Protein AF-A0A2C6WKX3-F1 (afdb_monomer_lite)

Structure (mmCIF, N/CA/C/O backbone):
data_AF-A0A2C6WKX3-F1
#
_entry.id   AF-A0A2C6WKX3-F1
#
loop_
_atom_site.group_PDB
_atom_site.id
_atom_site.type_symbol
_atom_site.label_atom_id
_atom_site.label_alt_id
_atom_site.label_comp_id
_atom_site.label_asym_id
_atom_site.label_entity_id
_atom_site.label_seq_id
_atom_site.pdbx_PDB_ins_code
_atom_site.Cartn_x
_atom_site.Cartn_y
_atom_site.Cartn_z
_atom_site.occupancy
_atom_site.B_iso_or_equiv
_atom_site.auth_seq_id
_atom_site.auth_comp_id
_atom_site.auth_asym_id
_atom_site.auth_atom_id
_atom_site.pdbx_PDB_model_num
ATOM 1 N N . MET A 1 1 ? -66.610 26.616 49.407 1.00 40.47 1 MET A N 1
ATOM 2 C CA . MET A 1 1 ? -65.427 27.019 48.625 1.00 40.47 1 MET A CA 1
ATOM 3 C C . MET A 1 1 ? -64.472 25.849 48.702 1.00 40.47 1 MET A C 1
ATOM 5 O O . MET A 1 1 ? -64.034 25.532 49.797 1.00 40.47 1 MET A O 1
ATOM 9 N N . VAL A 1 2 ? -64.324 25.110 47.605 1.00 44.81 2 VAL A N 1
ATOM 10 C CA . VAL A 1 2 ? -63.367 24.002 47.516 1.00 44.81 2 VAL A CA 1
ATOM 11 C C . VAL A 1 2 ? -62.044 24.652 47.140 1.00 44.81 2 VAL A C 1
ATOM 13 O O . VAL A 1 2 ? -61.986 25.316 46.108 1.00 44.81 2 VAL A O 1
ATOM 16 N N . ASP A 1 3 ? -61.045 24.557 48.014 1.00 45.84 3 ASP A N 1
ATOM 17 C CA . ASP A 1 3 ? -59.692 25.027 47.721 1.00 45.84 3 ASP A CA 1
ATOM 18 C C . ASP A 1 3 ? -59.167 24.271 46.495 1.00 45.84 3 ASP A C 1
ATOM 20 O O . ASP A 1 3 ? -58.982 23.053 46.532 1.00 45.84 3 ASP A O 1
ATOM 24 N N . GLU A 1 4 ? -58.952 24.984 45.390 1.00 51.16 4 GLU A N 1
ATOM 25 C CA . GLU A 1 4 ? -58.228 24.447 44.241 1.00 51.16 4 GLU A CA 1
ATOM 26 C C . GLU A 1 4 ? -56.762 24.259 44.646 1.00 51.16 4 GLU A C 1
ATOM 28 O O . GLU A 1 4 ? -56.000 25.224 44.756 1.00 51.16 4 GLU A O 1
ATOM 33 N N . GLN A 1 5 ? -56.357 23.006 44.880 1.00 56.09 5 GLN A N 1
ATOM 34 C CA . GLN A 1 5 ? -54.950 22.649 45.038 1.00 56.09 5 GLN A CA 1
ATOM 35 C C . GLN A 1 5 ? -54.183 23.041 43.768 1.00 56.09 5 GLN A C 1
ATOM 37 O O . GLN A 1 5 ? -54.370 22.467 42.697 1.00 56.09 5 GLN A O 1
ATOM 42 N N . LYS A 1 6 ? -53.309 24.043 43.892 1.00 61.16 6 LYS A N 1
ATOM 43 C CA . LYS A 1 6 ? -52.386 24.452 42.832 1.00 61.16 6 LYS A CA 1
ATOM 44 C C . LYS A 1 6 ? -51.123 23.601 42.925 1.00 61.16 6 LYS A C 1
ATOM 46 O O . LYS A 1 6 ? -50.316 23.805 43.825 1.00 61.16 6 LYS A O 1
ATOM 51 N N . THR A 1 7 ? -50.950 22.687 41.977 1.00 67.69 7 THR A N 1
ATOM 52 C CA . THR A 1 7 ? -49.742 21.861 41.833 1.00 67.69 7 THR A CA 1
ATOM 53 C C . THR A 1 7 ? -48.847 22.436 40.733 1.00 67.69 7 THR A C 1
ATOM 55 O O . THR A 1 7 ? -49.336 22.880 39.690 1.00 67.69 7 THR A O 1
ATOM 58 N N . THR A 1 8 ? -47.529 22.469 40.947 1.00 72.25 8 THR A N 1
ATOM 59 C CA . THR A 1 8 ? -46.577 23.022 39.972 1.00 72.25 8 THR A CA 1
ATOM 60 C C . THR A 1 8 ? -46.354 22.048 38.808 1.00 72.25 8 THR A C 1
ATOM 62 O O . THR A 1 8 ? -46.372 20.837 38.995 1.00 72.25 8 THR A O 1
ATOM 65 N N . LEU A 1 9 ? -46.055 22.541 37.596 1.00 63.97 9 LEU A N 1
ATOM 66 C CA . LEU A 1 9 ? -45.752 21.675 36.435 1.00 63.97 9 LEU A CA 1
ATOM 67 C C . LEU A 1 9 ? -44.595 20.700 36.715 1.00 63.97 9 LEU A C 1
ATOM 69 O O . LEU A 1 9 ? -44.564 19.597 36.177 1.00 63.97 9 LEU A O 1
ATOM 73 N N . ASN A 1 10 ? -43.639 21.108 37.552 1.00 64.19 10 ASN A N 1
ATOM 74 C CA . ASN A 1 10 ? -42.536 20.251 37.973 1.00 64.19 10 ASN A CA 1
ATOM 75 C C . ASN A 1 10 ? -43.005 19.118 38.897 1.00 64.19 10 ASN A C 1
ATOM 77 O O . ASN A 1 10 ? -42.490 18.012 38.796 1.00 64.19 10 ASN A O 1
ATOM 81 N N . ASP A 1 11 ? -44.012 19.370 39.731 1.00 66.75 11 ASP A N 1
ATOM 82 C CA . ASP A 1 11 ? -44.593 18.364 40.618 1.00 66.75 11 ASP A CA 1
ATOM 83 C C . ASP A 1 11 ? -45.415 17.359 39.816 1.00 66.75 11 ASP A C 1
ATOM 85 O O . ASP A 1 11 ? -45.219 16.168 39.999 1.00 66.75 11 ASP A O 1
ATOM 89 N N . VAL A 1 12 ? -46.192 17.810 38.822 1.00 65.19 12 VAL A N 1
ATOM 90 C CA . VAL A 1 12 ? -46.871 16.914 37.864 1.00 65.19 12 VAL A CA 1
ATOM 91 C C . VAL A 1 12 ? -45.854 16.079 37.080 1.00 65.19 12 VAL A C 1
ATOM 93 O O . VAL A 1 12 ? -46.038 14.882 36.883 1.00 65.19 12 VAL A O 1
ATOM 96 N N . LYS A 1 13 ? -44.734 16.680 36.652 1.00 59.41 13 LYS A N 1
ATOM 97 C CA . LYS A 1 13 ? -43.653 15.941 35.981 1.00 59.41 13 LYS A CA 1
ATOM 98 C C . LYS A 1 13 ? -42.957 14.939 36.900 1.00 59.41 13 LYS A C 1
ATOM 100 O O . LYS A 1 13 ? -42.514 13.909 36.409 1.00 59.41 13 LYS A O 1
ATOM 105 N N . ASN A 1 14 ? -42.830 15.221 38.190 1.00 62.91 14 ASN A N 1
ATOM 106 C CA . ASN A 1 14 ? -42.250 14.287 39.151 1.00 62.91 14 ASN A CA 1
ATOM 107 C C . ASN A 1 14 ? -43.238 13.163 39.496 1.00 62.91 14 ASN A C 1
ATOM 109 O O . ASN A 1 14 ? -42.846 12.003 39.526 1.00 62.91 14 ASN A O 1
ATOM 113 N N . GLU A 1 15 ? -44.514 13.499 39.677 1.00 59.50 15 GLU A N 1
ATOM 114 C CA . GLU A 1 15 ? -45.609 12.575 39.984 1.00 59.50 15 GLU A CA 1
ATOM 115 C C . GLU A 1 15 ? -45.893 11.615 38.822 1.00 59.50 15 GLU A C 1
ATOM 117 O O . GLU A 1 15 ? -46.171 10.439 39.035 1.00 59.50 15 GLU A O 1
ATOM 122 N N . TRP A 1 16 ? -45.763 12.087 37.578 1.00 60.59 16 TRP A N 1
ATOM 123 C CA . TRP A 1 16 ? -45.928 11.268 36.370 1.00 60.59 16 TRP A CA 1
ATOM 124 C C . TRP A 1 16 ? -44.604 10.709 35.834 1.00 60.59 16 TRP A C 1
ATOM 126 O O . TRP A 1 16 ? -44.564 10.198 34.716 1.00 60.59 16 TRP A O 1
ATOM 136 N N . PHE A 1 17 ? -43.510 10.828 36.595 1.00 54.22 17 PHE A N 1
ATOM 137 C CA . PHE A 1 17 ? -42.180 10.320 36.224 1.00 54.22 17 PHE A CA 1
ATOM 138 C C . PHE A 1 17 ? -41.643 10.855 34.874 1.00 54.22 17 PHE A C 1
ATOM 140 O O . PHE A 1 17 ? -40.814 10.235 34.211 1.00 54.22 17 PHE A O 1
ATOM 147 N N . LEU A 1 18 ? -42.069 12.055 34.472 1.00 54.06 18 LEU A N 1
ATOM 148 C CA . LEU A 1 18 ? -41.662 12.759 33.250 1.00 54.06 18 LEU A CA 1
ATOM 149 C C . LEU A 1 18 ? -40.357 13.560 33.405 1.00 54.06 18 LEU A C 1
ATOM 151 O O . LEU A 1 18 ? -39.906 14.188 32.443 1.00 54.06 18 LEU A O 1
ATOM 155 N N . ASN A 1 19 ? -39.719 13.552 34.582 1.00 56.31 19 ASN A N 1
ATOM 156 C CA . ASN A 1 19 ? -38.408 14.179 34.816 1.00 56.31 19 ASN A CA 1
ATOM 157 C C . ASN A 1 19 ? -37.248 13.314 34.265 1.00 56.31 19 ASN A C 1
ATOM 159 O O . ASN A 1 19 ? -36.254 13.011 34.925 1.00 56.31 19 ASN A O 1
ATOM 163 N N . TYR A 1 20 ? -37.417 12.896 33.011 1.00 56.25 20 TYR A N 1
ATOM 164 C CA . TYR A 1 20 ? -36.589 11.947 32.274 1.00 56.25 20 TYR A CA 1
ATOM 165 C C . TYR A 1 20 ? -35.138 12.414 32.110 1.00 56.25 20 TYR A C 1
ATOM 167 O O . TYR A 1 20 ? -34.221 11.599 32.190 1.00 56.25 20 TYR A O 1
ATOM 175 N N . SER A 1 21 ? -34.902 13.716 31.925 1.00 60.09 21 SER A N 1
ATOM 176 C CA . SER A 1 21 ? -33.556 14.242 31.664 1.00 60.09 21 SER A CA 1
ATOM 177 C C . SER A 1 21 ? -32.589 14.003 32.827 1.00 60.09 21 SER A C 1
ATOM 179 O O . SER A 1 21 ? -31.413 13.733 32.588 1.00 60.09 21 SER A O 1
ATOM 181 N N . SER A 1 22 ? -33.074 14.052 34.072 1.00 67.38 22 SER A N 1
ATOM 182 C CA . SER A 1 22 ? -32.249 13.842 35.265 1.00 67.38 22 SER A CA 1
ATOM 183 C C . SER A 1 22 ? -31.870 12.368 35.433 1.00 67.38 22 SER A C 1
ATOM 185 O O . SER A 1 22 ? -30.683 12.043 35.483 1.00 67.38 22 SER A O 1
ATOM 187 N N . ASN A 1 23 ? -32.856 11.463 35.411 1.00 72.44 23 ASN A N 1
ATOM 188 C CA . ASN A 1 23 ? -32.633 10.022 35.596 1.00 72.44 23 ASN A CA 1
ATOM 189 C C . ASN A 1 23 ? -31.799 9.427 34.452 1.00 72.44 23 ASN A C 1
ATOM 191 O O . ASN A 1 23 ? -30.824 8.719 34.687 1.00 72.44 23 ASN A O 1
ATOM 195 N N . SER A 1 24 ? -32.113 9.802 33.212 1.00 73.56 24 SER A N 1
ATOM 196 C CA . SER A 1 24 ? -31.361 9.424 32.011 1.00 73.56 24 SER A CA 1
ATOM 197 C C . SER A 1 24 ? -29.906 9.918 32.061 1.00 73.56 24 SER A C 1
ATOM 199 O O . SER A 1 24 ? -28.968 9.164 31.790 1.00 73.56 24 SER A O 1
ATOM 201 N N . SER A 1 25 ? -29.683 11.161 32.512 1.00 79.12 25 SER A N 1
ATOM 202 C CA . SER A 1 25 ? -28.333 11.701 32.719 1.00 79.12 25 SER A CA 1
ATOM 203 C C . SER A 1 25 ? -27.574 10.969 33.827 1.00 79.12 25 SER A C 1
ATOM 205 O O . SER A 1 25 ? -26.373 10.732 33.690 1.00 79.12 25 SER A O 1
ATOM 207 N N . ASN A 1 26 ? -28.246 10.594 34.916 1.00 82.44 26 ASN A N 1
ATOM 208 C CA . ASN A 1 26 ? -27.627 9.875 36.028 1.00 82.44 26 ASN A CA 1
ATOM 209 C C . ASN A 1 26 ? -27.217 8.458 35.627 1.00 82.44 26 ASN A C 1
ATOM 211 O O . ASN A 1 26 ? -26.073 8.082 35.873 1.00 82.44 26 ASN A O 1
ATOM 215 N N . ILE A 1 27 ? -28.083 7.726 34.918 1.00 83.06 27 ILE A N 1
ATOM 216 C CA . ILE A 1 27 ? -27.754 6.415 34.341 1.00 83.06 27 ILE A CA 1
ATOM 217 C C . ILE A 1 27 ? -26.518 6.540 33.444 1.00 83.06 27 ILE A C 1
ATOM 219 O O . ILE A 1 27 ? -25.526 5.840 33.648 1.00 83.06 27 ILE A O 1
ATOM 223 N N . ALA A 1 28 ? -26.509 7.499 32.513 1.00 83.06 28 ALA A N 1
ATOM 224 C CA . ALA A 1 28 ? -25.357 7.722 31.642 1.00 83.06 28 ALA A CA 1
ATOM 225 C C . ALA A 1 28 ? -24.073 8.058 32.428 1.00 83.06 28 ALA A C 1
ATOM 227 O O . ALA A 1 28 ? -22.992 7.585 32.081 1.00 83.06 28 ALA A O 1
ATOM 228 N N . LYS A 1 29 ? -24.152 8.842 33.513 1.00 85.31 29 LYS A N 1
ATOM 229 C CA . LYS A 1 29 ? -22.989 9.149 34.368 1.00 85.31 29 LYS A CA 1
ATOM 230 C C . LYS A 1 29 ? -22.443 7.9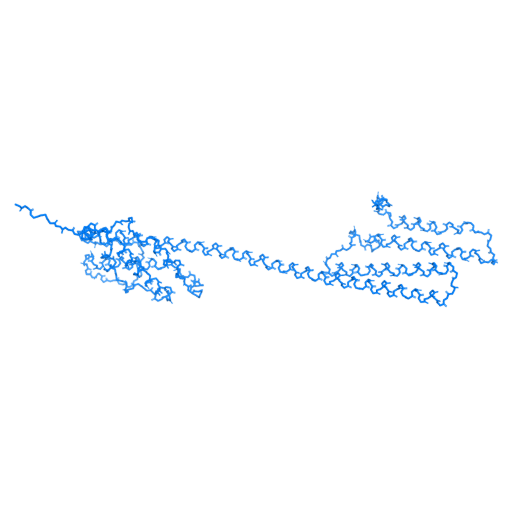09 35.075 1.00 85.31 29 LYS A C 1
ATOM 232 O O . LYS A 1 29 ? -21.222 7.760 35.108 1.00 85.31 29 LYS A O 1
ATOM 237 N N . ILE A 1 30 ? -23.312 7.045 35.605 1.00 86.12 30 ILE A N 1
ATOM 238 C CA . ILE A 1 30 ? -22.919 5.793 36.271 1.00 86.12 30 ILE A CA 1
ATOM 239 C C . ILE A 1 30 ? -22.116 4.935 35.291 1.00 86.12 30 ILE A C 1
ATOM 241 O O . ILE A 1 30 ? -20.947 4.637 35.544 1.00 86.12 30 ILE A O 1
ATOM 245 N N . PHE A 1 31 ? -22.683 4.655 34.114 1.00 85.94 31 PHE A N 1
ATOM 246 C CA . PHE A 1 31 ? -22.000 3.860 33.092 1.00 85.94 31 PHE A CA 1
ATOM 247 C C . PHE A 1 31 ? -20.739 4.536 32.557 1.00 85.94 31 PHE A C 1
ATOM 249 O O . PHE A 1 31 ? -19.746 3.864 32.315 1.00 85.94 31 PHE A O 1
ATOM 256 N N . LYS A 1 32 ? -20.707 5.867 32.437 1.00 86.31 32 LYS A N 1
ATOM 257 C CA . LYS A 1 32 ? -19.499 6.594 32.020 1.00 86.31 32 LYS A CA 1
ATOM 258 C C . LYS A 1 32 ? -18.340 6.418 32.996 1.00 86.31 32 LYS A C 1
ATOM 260 O O . LYS A 1 32 ? -17.197 6.308 32.561 1.00 86.31 32 LYS A O 1
ATOM 265 N N . ILE A 1 33 ? -18.604 6.474 34.300 1.00 86.69 33 ILE A N 1
ATOM 266 C CA . ILE A 1 33 ? -17.566 6.319 35.326 1.00 86.69 33 ILE A CA 1
ATOM 267 C C . ILE A 1 33 ? -17.049 4.883 35.319 1.00 86.69 33 ILE A C 1
ATOM 269 O O . ILE A 1 33 ? -15.838 4.675 35.311 1.00 86.69 33 ILE A O 1
ATOM 273 N N . GLU A 1 34 ? -17.959 3.918 35.278 1.00 85.88 34 GLU A N 1
ATOM 274 C CA . GLU A 1 34 ? -17.628 2.496 35.332 1.00 85.88 34 GLU A CA 1
ATOM 275 C C . GLU A 1 34 ? -16.931 2.014 34.064 1.00 85.88 34 GLU A C 1
ATOM 277 O O . GLU A 1 34 ? -15.857 1.420 34.143 1.00 85.88 34 GLU A O 1
ATOM 282 N N . TYR A 1 35 ? -17.427 2.404 32.892 1.00 84.12 35 TYR A N 1
ATOM 283 C CA . TYR A 1 35 ? -16.777 2.086 31.626 1.00 84.12 35 TYR A CA 1
ATOM 284 C C . TYR A 1 35 ? -15.373 2.695 31.530 1.00 84.12 35 TYR A C 1
ATOM 286 O O . TYR A 1 35 ? -14.434 2.054 31.073 1.00 84.12 35 TYR A O 1
ATOM 294 N N . LYS A 1 36 ? -15.168 3.912 32.051 1.00 84.81 36 LYS A N 1
ATOM 295 C CA . LYS A 1 36 ? -13.824 4.506 32.132 1.00 84.81 36 LYS A CA 1
ATOM 296 C C . LYS A 1 36 ? -12.881 3.754 33.067 1.00 84.81 36 LYS A C 1
ATOM 298 O O . LYS A 1 36 ? -11.674 3.797 32.839 1.00 84.81 36 LYS A O 1
ATOM 303 N N . LYS A 1 37 ? -13.385 3.140 34.142 1.00 84.75 37 LYS A N 1
ATOM 304 C CA . LYS A 1 37 ? -12.564 2.290 35.018 1.00 84.75 37 LYS A CA 1
ATOM 305 C C . LYS A 1 37 ? -12.174 1.012 34.285 1.00 84.75 37 LYS A C 1
ATOM 307 O O . LYS A 1 37 ? -10.993 0.685 34.277 1.00 84.75 37 LYS A O 1
ATOM 312 N N . TYR A 1 38 ? -13.138 0.382 33.615 1.00 83.25 38 TYR A N 1
ATOM 313 C CA . TYR A 1 38 ? -12.911 -0.795 32.782 1.00 83.25 38 TYR A CA 1
ATOM 314 C C . TYR A 1 38 ? -11.834 -0.537 31.721 1.00 83.25 38 TYR A C 1
ATOM 316 O O . TYR A 1 38 ? -10.801 -1.192 31.719 1.00 83.25 38 TYR A O 1
ATOM 324 N N . VAL A 1 39 ? -12.001 0.510 30.911 1.00 81.69 39 VAL A N 1
ATOM 325 C CA . VAL A 1 39 ? -11.066 0.889 29.837 1.00 81.69 39 VAL A CA 1
ATOM 326 C C . VAL A 1 39 ? -9.633 1.139 30.338 1.00 81.69 39 VAL A C 1
ATOM 328 O O . VAL A 1 39 ? -8.671 0.881 29.619 1.00 81.69 39 VAL A O 1
ATOM 331 N N . LYS A 1 40 ? -9.461 1.645 31.566 1.00 82.38 40 LYS A N 1
ATOM 332 C CA . LYS A 1 40 ? -8.132 1.905 32.147 1.00 82.38 40 LYS A CA 1
ATOM 333 C C . LYS A 1 40 ? -7.422 0.642 32.625 1.00 82.38 40 LYS A C 1
ATOM 335 O O . LYS A 1 40 ? -6.193 0.612 32.634 1.00 82.38 40 LYS A O 1
ATOM 340 N N . SER A 1 41 ? -8.167 -0.349 33.104 1.00 79.50 41 SER A N 1
ATOM 341 C CA . SER A 1 41 ? -7.605 -1.582 33.664 1.00 79.50 41 SER A CA 1
ATOM 342 C C . SER A 1 41 ? -8.563 -2.755 33.426 1.00 79.50 41 SER A C 1
ATOM 344 O O . SER A 1 41 ? -9.222 -3.199 34.367 1.00 79.50 41 SER A O 1
ATOM 346 N N . PRO A 1 42 ? -8.653 -3.259 32.180 1.00 76.75 42 PRO A N 1
ATOM 347 C CA . PRO A 1 42 ? -9.648 -4.268 31.816 1.00 76.75 42 PRO A CA 1
ATOM 348 C C . PRO A 1 42 ? -9.463 -5.598 32.559 1.00 76.75 42 PRO A C 1
ATOM 350 O O . PRO A 1 42 ? -10.437 -6.217 32.969 1.00 76.75 42 PRO A O 1
ATOM 353 N N . THR A 1 43 ? -8.212 -6.011 32.791 1.00 72.25 43 THR A N 1
ATOM 354 C CA . THR A 1 43 ? -7.857 -7.289 33.440 1.00 72.25 43 THR A CA 1
ATOM 355 C C . THR A 1 43 ? -8.216 -7.363 34.918 1.00 72.25 43 THR A C 1
ATOM 357 O O . THR A 1 43 ? -8.391 -8.452 35.453 1.00 72.25 43 THR A O 1
ATOM 360 N N . SER A 1 44 ? -8.297 -6.219 35.597 1.00 77.44 44 SER A N 1
ATOM 361 C CA . SER A 1 44 ? -8.569 -6.140 37.034 1.00 77.44 44 SER A CA 1
ATOM 362 C C . SER A 1 44 ? -9.976 -5.630 37.342 1.00 77.44 44 SER A C 1
ATOM 364 O O . SER A 1 44 ? -10.271 -5.327 38.496 1.00 77.44 44 SER A O 1
ATOM 366 N N . TYR A 1 45 ? -10.814 -5.425 36.324 1.00 80.69 45 TYR A N 1
ATOM 367 C CA . TYR A 1 45 ? -12.168 -4.928 36.515 1.00 80.69 45 TYR A CA 1
ATOM 368 C C . TYR A 1 45 ? -13.129 -6.090 36.750 1.00 80.69 45 TYR A C 1
ATOM 370 O O . TYR A 1 45 ? -13.344 -6.919 35.873 1.00 80.69 45 TYR A O 1
ATOM 378 N N . ASP A 1 46 ? -13.741 -6.120 37.928 1.00 75.88 46 ASP A N 1
ATOM 379 C CA . ASP A 1 46 ? -14.654 -7.179 38.363 1.00 75.88 46 ASP A CA 1
ATOM 380 C C . ASP A 1 46 ? -16.099 -6.693 38.570 1.00 75.88 46 ASP A C 1
ATOM 382 O O . ASP A 1 46 ? -16.981 -7.501 38.854 1.00 75.88 46 ASP A O 1
ATOM 386 N N . GLY A 1 47 ? -16.351 -5.384 38.451 1.00 75.12 47 GLY A N 1
ATOM 387 C CA . GLY A 1 47 ? -17.660 -4.765 38.670 1.00 75.12 47 GLY A CA 1
ATOM 388 C C . GLY A 1 47 ? -18.178 -4.812 40.115 1.00 75.12 47 GLY A C 1
ATOM 389 O O . GLY A 1 47 ? -19.328 -4.446 40.343 1.00 75.12 47 GLY A O 1
ATOM 390 N N . GLU A 1 48 ? -17.380 -5.222 41.110 1.00 73.12 48 GLU A N 1
ATOM 391 C CA . GLU A 1 48 ? -17.880 -5.485 42.477 1.00 73.12 48 GLU A CA 1
ATOM 392 C C . GLU A 1 48 ? -18.392 -4.240 43.205 1.00 73.12 48 GLU A C 1
ATOM 394 O O . GLU A 1 48 ? -19.258 -4.321 44.073 1.00 73.12 48 GLU A O 1
ATOM 399 N N . LYS A 1 49 ? -17.868 -3.066 42.846 1.00 76.25 49 LYS A N 1
ATOM 400 C CA . LYS A 1 49 ? -18.242 -1.778 43.453 1.00 76.25 49 LYS A CA 1
ATOM 401 C C . LYS A 1 49 ? -19.375 -1.069 42.711 1.00 76.25 49 LYS A C 1
ATOM 403 O O . LYS A 1 49 ? -19.624 0.105 42.983 1.00 76.25 49 LYS A O 1
ATOM 408 N N . PHE A 1 50 ? -20.014 -1.735 41.750 1.00 80.94 50 PHE A N 1
ATOM 409 C CA . PHE A 1 50 ? -21.122 -1.155 41.009 1.00 80.94 50 PHE A CA 1
ATOM 410 C C . PHE A 1 50 ? -22.361 -1.047 41.909 1.00 80.94 50 PHE A C 1
ATOM 412 O O . PHE A 1 50 ? -22.832 -2.033 42.472 1.00 80.94 50 PHE A O 1
ATOM 419 N N . ASP A 1 51 ? -22.903 0.163 42.043 1.00 82.06 51 ASP A N 1
ATOM 420 C CA . ASP A 1 51 ? -24.083 0.419 42.869 1.00 82.06 51 ASP A CA 1
ATOM 421 C C . ASP A 1 51 ? -25.377 0.146 42.084 1.00 82.06 51 ASP A C 1
ATOM 423 O O . ASP A 1 51 ? -25.986 1.040 41.482 1.00 82.06 51 ASP A O 1
ATOM 427 N N . PHE A 1 52 ? -25.791 -1.123 42.088 1.00 80.00 52 PHE A N 1
ATOM 428 C CA . PHE A 1 52 ? -27.028 -1.572 41.447 1.00 80.00 52 PHE A CA 1
ATOM 429 C C . PHE A 1 52 ? -28.292 -1.029 42.128 1.00 80.00 52 PHE A C 1
ATOM 431 O O . PHE A 1 52 ? -29.303 -0.841 41.451 1.00 80.00 52 PHE A O 1
ATOM 438 N N . GLY A 1 53 ? -28.237 -0.699 43.422 1.00 78.06 53 GLY A N 1
ATOM 439 C CA . GLY A 1 53 ? -29.357 -0.076 44.132 1.00 78.06 53 GLY A CA 1
ATOM 440 C C . GLY A 1 53 ? -29.636 1.334 43.609 1.00 78.06 53 GLY A C 1
ATOM 441 O O . GLY A 1 53 ? -30.778 1.686 43.309 1.00 78.06 53 GLY A O 1
ATOM 442 N N . THR A 1 54 ? -28.583 2.129 43.401 1.00 80.44 54 THR A N 1
ATOM 443 C CA . THR A 1 54 ? -28.703 3.440 42.751 1.00 80.44 54 THR A CA 1
ATOM 444 C C . THR A 1 54 ? -29.163 3.313 41.297 1.00 80.44 54 THR A C 1
ATOM 446 O O . THR A 1 54 ? -29.960 4.139 40.847 1.00 80.44 54 THR A O 1
ATOM 449 N N . LEU A 1 55 ? -28.730 2.286 40.556 1.00 82.12 55 LEU A N 1
ATOM 450 C CA . LEU A 1 55 ? -29.229 2.033 39.197 1.00 82.12 55 LEU A CA 1
ATOM 451 C C . LEU A 1 55 ? -30.745 1.772 39.195 1.00 82.12 55 LEU A C 1
ATOM 453 O O . LEU A 1 55 ? -31.473 2.487 38.508 1.00 82.12 55 LEU A O 1
ATOM 457 N N . LEU A 1 56 ? -31.223 0.829 40.014 1.00 79.44 56 LEU A N 1
ATOM 458 C CA . LEU A 1 56 ? -32.645 0.482 40.131 1.00 79.44 56 LEU A CA 1
ATOM 459 C C . LEU A 1 56 ? -33.501 1.688 40.540 1.00 79.44 56 LEU A C 1
ATOM 461 O O . LEU A 1 56 ? -34.539 1.941 39.933 1.00 79.44 56 LEU A O 1
ATOM 465 N N . ASN A 1 57 ? -33.028 2.499 41.491 1.00 80.75 57 ASN A N 1
ATOM 466 C CA . ASN A 1 57 ? -33.713 3.728 41.895 1.00 80.75 57 ASN A CA 1
ATOM 467 C C . ASN A 1 57 ? -33.849 4.741 40.747 1.00 80.75 57 ASN A C 1
ATOM 469 O O . ASN A 1 57 ? -34.886 5.389 40.625 1.00 80.75 57 ASN A O 1
ATOM 473 N N . ASN A 1 58 ? -32.834 4.871 39.885 1.00 78.81 58 ASN A N 1
ATOM 474 C CA . ASN A 1 58 ? -32.913 5.739 38.704 1.00 78.81 58 ASN A CA 1
ATOM 475 C C . ASN A 1 58 ? -33.785 5.142 37.580 1.00 78.81 58 ASN A C 1
ATOM 477 O O . ASN A 1 58 ? -34.250 5.888 36.716 1.00 78.81 58 ASN A O 1
ATOM 481 N N . CYS A 1 59 ? -34.024 3.827 37.591 1.00 77.88 59 CYS A N 1
ATOM 482 C CA . CYS A 1 59 ? -34.936 3.137 36.675 1.00 77.88 59 CYS A CA 1
ATOM 483 C C . CYS A 1 59 ? -36.403 3.161 37.144 1.00 77.88 59 CYS A C 1
ATOM 485 O O . CYS A 1 59 ? -37.296 2.872 36.345 1.00 77.88 59 CYS A O 1
ATOM 487 N N . LYS A 1 60 ? -36.674 3.534 38.403 1.00 77.50 60 LYS A N 1
ATOM 488 C CA . LYS A 1 60 ? -38.024 3.541 38.981 1.00 77.50 60 LYS A CA 1
ATOM 489 C C . LYS A 1 60 ? -38.973 4.466 38.220 1.00 77.50 60 LYS A C 1
ATOM 491 O O . LYS A 1 60 ? -38.683 5.644 38.015 1.00 77.50 60 LYS A O 1
ATOM 496 N N . GLY A 1 61 ? -40.107 3.914 37.783 1.00 69.50 61 GLY A N 1
ATOM 497 C CA . GLY A 1 61 ? -41.128 4.638 37.009 1.00 69.50 61 GLY A CA 1
ATOM 498 C C . GLY A 1 61 ? -40.715 5.032 35.582 1.00 69.50 61 GLY A C 1
ATOM 499 O O . GLY A 1 61 ? -41.472 5.714 34.893 1.00 69.50 61 GLY A O 1
ATOM 500 N N . MET A 1 62 ? -39.537 4.611 35.108 1.00 73.44 62 MET A N 1
ATOM 501 C CA . MET A 1 62 ? -39.090 4.877 33.742 1.00 73.44 62 MET A CA 1
ATOM 502 C C . MET A 1 62 ? -39.854 3.987 32.749 1.00 73.44 62 MET A C 1
ATOM 504 O O . MET A 1 62 ? -40.227 2.855 33.050 1.00 73.44 62 MET A O 1
ATOM 508 N N . GLN A 1 63 ? -40.100 4.496 31.544 1.00 70.31 63 GLN A N 1
ATOM 509 C CA . GLN A 1 63 ? -40.610 3.687 30.436 1.00 70.31 63 GLN A CA 1
ATOM 510 C C . GLN A 1 63 ? -39.440 3.189 29.577 1.00 70.31 63 GLN A C 1
ATOM 512 O O . GLN A 1 63 ? -38.476 3.931 29.395 1.00 70.31 63 GLN A O 1
ATOM 517 N N . PRO A 1 64 ? -39.520 2.001 28.949 1.00 72.44 64 PRO A N 1
ATOM 518 C CA . PRO A 1 64 ? -38.434 1.480 28.111 1.00 72.44 64 PRO A CA 1
ATOM 519 C C . PRO A 1 64 ? -37.999 2.399 26.957 1.00 72.44 64 PRO A C 1
ATOM 521 O O . PRO A 1 64 ? -36.868 2.326 26.497 1.00 72.44 64 PRO A O 1
ATOM 524 N N . GLN A 1 65 ? -38.893 3.265 26.479 1.00 73.50 65 GLN A N 1
ATOM 525 C CA . GLN A 1 65 ? -38.616 4.238 25.412 1.00 73.50 65 GLN A CA 1
ATOM 526 C C . GLN A 1 65 ? -37.726 5.398 25.888 1.00 73.50 65 GLN A C 1
ATOM 528 O O . GLN A 1 65 ? -37.127 6.100 25.081 1.00 73.50 65 GLN A O 1
ATOM 533 N N . LEU A 1 66 ? -37.649 5.597 27.204 1.00 72.69 66 LEU A N 1
ATOM 534 C CA . LEU A 1 66 ? -36.924 6.667 27.879 1.00 72.69 66 LEU A CA 1
ATOM 535 C C . LEU A 1 66 ? -35.549 6.188 28.366 1.00 72.69 66 LEU A C 1
ATOM 537 O O . LEU A 1 66 ? -35.027 6.691 29.355 1.00 72.69 66 LEU A O 1
ATOM 541 N N . ILE A 1 67 ? -34.954 5.194 27.710 1.00 79.50 67 ILE A N 1
ATOM 542 C CA . ILE A 1 67 ? -33.598 4.751 28.035 1.00 79.50 67 ILE A CA 1
ATOM 543 C C . ILE A 1 67 ? -32.583 5.634 27.272 1.00 79.50 67 ILE A C 1
ATOM 545 O O . ILE A 1 67 ? -32.775 5.881 26.079 1.00 79.50 67 ILE A O 1
ATOM 549 N N . PRO A 1 68 ? -31.492 6.113 27.914 1.00 81.75 68 PRO A N 1
ATOM 550 C CA . PRO A 1 68 ? -30.436 6.943 27.303 1.00 81.75 68 PRO A CA 1
ATOM 551 C C . PRO A 1 68 ? -29.576 6.246 26.228 1.00 81.75 68 PRO A C 1
ATOM 553 O O . PRO A 1 68 ? -28.349 6.341 26.264 1.00 81.75 68 PRO A O 1
ATOM 556 N N . TYR A 1 69 ? -30.160 5.573 25.237 1.00 83.69 69 TYR A N 1
ATOM 557 C CA . TYR A 1 69 ? -29.402 4.789 24.252 1.00 83.69 69 TYR A CA 1
ATOM 558 C C . TYR A 1 69 ? -28.292 5.589 23.567 1.00 83.69 69 TYR A C 1
ATOM 560 O O . TYR A 1 69 ? -27.145 5.160 23.567 1.00 83.69 69 TYR A O 1
ATOM 568 N N . SER A 1 70 ? -28.596 6.800 23.087 1.00 83.12 70 SER A N 1
ATOM 569 C CA . SER A 1 70 ? -27.597 7.661 22.439 1.00 83.12 70 SER A CA 1
ATOM 570 C C . SER A 1 70 ? -26.420 8.002 23.356 1.00 83.12 70 SER A C 1
ATOM 572 O O . SER A 1 70 ? -25.284 8.039 22.890 1.00 83.12 70 SER A O 1
ATOM 574 N N . ALA A 1 71 ? -26.671 8.263 24.642 1.00 83.94 71 ALA A N 1
ATOM 575 C CA . ALA A 1 71 ? -25.613 8.623 25.581 1.00 83.94 71 ALA A CA 1
ATOM 576 C C . ALA A 1 71 ? -24.760 7.403 25.956 1.00 83.94 71 ALA A C 1
ATOM 578 O O . ALA A 1 71 ? -23.546 7.528 26.094 1.00 83.94 71 ALA A O 1
ATOM 579 N N . LEU A 1 72 ? -25.376 6.222 26.083 1.00 85.88 72 LEU A N 1
ATOM 580 C CA . LEU A 1 72 ? -24.669 4.961 26.312 1.00 85.88 72 LEU A CA 1
ATOM 581 C C . LEU A 1 72 ? -23.771 4.615 25.120 1.00 85.88 72 LEU A C 1
ATOM 583 O O . LEU A 1 72 ? -22.584 4.362 25.310 1.00 85.88 72 LEU A O 1
ATOM 587 N N . THR A 1 73 ? -24.295 4.700 23.895 1.00 86.50 73 THR A N 1
ATOM 588 C CA . THR A 1 73 ? -23.500 4.507 22.676 1.00 86.50 73 THR A CA 1
ATOM 589 C C . THR A 1 73 ? -22.346 5.506 22.612 1.00 86.50 73 THR A C 1
ATOM 591 O O . THR A 1 73 ? -21.205 5.115 22.396 1.00 86.50 73 THR A O 1
ATOM 594 N N . GLU A 1 74 ? -22.590 6.790 22.882 1.00 87.00 74 GLU A N 1
ATOM 595 C CA . GLU A 1 74 ? -21.533 7.805 22.894 1.00 87.00 74 GLU A CA 1
ATOM 596 C C . GLU A 1 74 ? -20.425 7.492 23.916 1.00 87.00 74 GLU A C 1
ATOM 598 O O . GLU A 1 74 ? -19.249 7.713 23.634 1.00 87.00 74 GLU A O 1
ATOM 603 N N . ILE A 1 75 ? -20.766 6.953 25.091 1.00 86.75 75 ILE A N 1
ATOM 604 C CA . ILE A 1 75 ? -19.781 6.533 26.098 1.00 86.75 75 ILE A CA 1
ATOM 605 C C . ILE A 1 75 ? -18.895 5.404 25.566 1.00 86.75 75 ILE A C 1
ATOM 607 O O . ILE A 1 75 ? -17.677 5.483 25.737 1.00 86.75 75 ILE A O 1
ATOM 611 N N . ILE A 1 76 ? -19.482 4.396 24.918 1.00 86.38 76 ILE A N 1
ATOM 612 C CA . ILE A 1 76 ? -18.740 3.271 24.331 1.00 86.38 76 ILE A CA 1
ATOM 613 C C . ILE A 1 76 ? -17.796 3.755 23.222 1.00 86.38 76 ILE A C 1
ATOM 615 O O . ILE A 1 76 ? -16.624 3.386 23.198 1.00 86.38 76 ILE A O 1
ATOM 619 N N . PHE A 1 77 ? -18.272 4.647 22.350 1.00 84.31 77 PHE A N 1
ATOM 620 C CA . PHE A 1 77 ? -17.498 5.163 21.216 1.00 84.31 77 PHE A CA 1
ATOM 621 C C . PHE A 1 77 ? -16.446 6.217 21.597 1.00 84.31 77 PHE A C 1
ATOM 623 O O . PHE A 1 77 ? -15.472 6.383 20.875 1.00 84.31 77 PHE A O 1
ATOM 630 N N . LYS A 1 78 ? -16.627 6.967 22.694 1.00 84.44 78 LYS A N 1
ATOM 631 C CA . LYS A 1 78 ? -15.663 8.007 23.114 1.00 84.44 78 LYS A CA 1
ATOM 632 C C . LYS A 1 78 ? -14.521 7.493 23.979 1.00 84.44 78 LYS A C 1
ATOM 634 O O . LYS A 1 78 ? -13.536 8.212 24.144 1.00 84.44 78 LYS A O 1
ATOM 639 N N . ASN A 1 79 ? -14.686 6.342 24.624 1.00 78.12 79 ASN A N 1
ATOM 640 C CA . ASN A 1 79 ? -13.660 5.788 25.497 1.00 78.12 79 ASN A CA 1
ATOM 641 C C . ASN A 1 79 ? -13.109 4.524 24.843 1.00 78.12 79 ASN A C 1
ATOM 643 O O . ASN A 1 79 ? -13.758 3.482 24.856 1.00 78.12 79 ASN A O 1
ATOM 647 N N . ASP A 1 80 ? -11.912 4.647 24.285 1.00 72.44 80 ASP A N 1
ATOM 648 C CA . ASP A 1 80 ? -11.212 3.540 23.647 1.00 72.44 80 ASP A CA 1
ATOM 649 C C . ASP A 1 80 ? -10.250 2.884 24.626 1.00 72.44 80 ASP A C 1
ATOM 651 O O . ASP A 1 80 ? -9.536 3.570 25.368 1.00 72.44 80 ASP A O 1
ATOM 655 N N . MET A 1 81 ? -10.223 1.551 24.605 1.00 69.44 81 MET A N 1
ATOM 656 C CA . MET A 1 81 ? -9.149 0.787 25.229 1.00 69.44 81 MET A CA 1
ATOM 657 C C . MET A 1 81 ? -7.796 1.199 24.648 1.00 69.44 81 MET A C 1
ATOM 659 O O . MET A 1 81 ? -7.666 1.575 23.481 1.00 69.44 81 MET A O 1
ATOM 663 N N . THR A 1 82 ? -6.756 1.154 25.478 1.00 65.31 82 THR A N 1
ATOM 664 C CA . THR A 1 82 ? -5.406 1.417 24.987 1.00 65.31 82 THR A CA 1
ATOM 665 C C . THR A 1 82 ? -4.997 0.313 24.013 1.00 65.31 82 THR A C 1
ATOM 667 O O . THR A 1 82 ? -5.364 -0.854 24.164 1.00 65.31 82 THR A O 1
ATOM 670 N N . ILE A 1 83 ? -4.193 0.672 23.009 1.00 60.97 83 ILE A N 1
ATOM 671 C CA . ILE A 1 83 ? -3.728 -0.253 21.958 1.00 60.97 83 ILE A CA 1
ATOM 672 C C . ILE A 1 83 ? -3.064 -1.510 22.556 1.00 60.97 83 ILE A C 1
ATOM 674 O O . ILE A 1 83 ? -3.179 -2.594 21.994 1.00 60.97 83 ILE A O 1
ATOM 678 N N . GLN A 1 84 ? -2.421 -1.383 23.722 1.00 55.22 84 GLN A N 1
ATOM 679 C CA . GLN A 1 84 ? -1.785 -2.493 24.441 1.00 55.22 84 GLN A CA 1
ATOM 680 C C . GLN A 1 84 ? -2.789 -3.530 24.970 1.00 55.22 84 GLN A C 1
ATOM 682 O O . GLN A 1 84 ? -2.496 -4.716 24.914 1.00 55.22 84 GLN A O 1
ATOM 687 N N . SER A 1 85 ? -3.973 -3.113 25.433 1.00 55.84 85 SER A N 1
ATOM 688 C CA . SER A 1 85 ? -5.018 -4.036 25.910 1.00 55.84 85 SER A CA 1
ATOM 689 C C . SER A 1 85 ? -5.792 -4.730 24.786 1.00 55.84 85 SER A C 1
ATOM 691 O O . SER A 1 85 ? -6.308 -5.815 24.997 1.00 55.84 85 SER A O 1
ATOM 693 N N . ILE A 1 86 ? -5.839 -4.137 23.587 1.00 57.59 86 ILE A N 1
ATOM 694 C CA . ILE A 1 86 ? -6.554 -4.693 22.422 1.00 57.59 86 ILE A CA 1
ATOM 695 C C . ILE A 1 86 ? -5.752 -5.824 21.746 1.00 57.59 86 ILE A C 1
ATOM 697 O O . ILE A 1 86 ? -6.314 -6.672 21.057 1.00 57.59 86 ILE A O 1
ATOM 701 N N . GLN A 1 87 ? -4.427 -5.857 21.929 1.00 54.84 87 GLN A N 1
ATOM 702 C CA . GLN A 1 87 ? -3.574 -6.926 21.389 1.00 54.84 87 GLN A CA 1
ATOM 703 C C . GLN A 1 87 ? -3.757 -8.267 22.113 1.00 54.84 87 GLN A C 1
ATOM 705 O O . GLN A 1 87 ? -3.410 -9.309 21.551 1.00 54.84 87 GLN A O 1
ATOM 710 N N . ASP A 1 88 ? -4.317 -8.246 23.321 1.00 57.00 88 ASP A N 1
ATOM 711 C CA . ASP A 1 88 ? -4.630 -9.440 24.093 1.00 57.00 88 ASP A CA 1
ATOM 712 C C . ASP A 1 88 ? -6.015 -9.957 23.674 1.00 57.00 88 ASP A C 1
ATOM 714 O O . ASP A 1 88 ? -7.045 -9.377 24.013 1.00 57.00 88 ASP A O 1
ATOM 718 N N . LYS A 1 89 ? -6.058 -11.031 22.873 1.00 55.16 89 LYS A N 1
ATOM 719 C CA . LYS A 1 89 ? -7.297 -11.544 22.246 1.00 55.16 89 LYS A CA 1
ATOM 720 C C . LYS A 1 89 ? -8.384 -11.969 23.244 1.00 55.16 89 LYS A C 1
ATOM 722 O O . LYS A 1 89 ? -9.518 -12.190 22.830 1.00 55.16 89 LYS A O 1
ATOM 727 N N . GLU A 1 90 ? -8.044 -12.112 24.521 1.00 55.12 90 GLU A N 1
ATOM 728 C CA . GLU A 1 90 ? -8.968 -12.506 25.590 1.00 55.12 90 GLU A CA 1
ATOM 729 C C . GLU A 1 90 ? -9.742 -11.314 26.192 1.00 55.12 90 GLU A C 1
ATOM 731 O O . GLU A 1 90 ? -10.747 -11.506 26.880 1.00 55.12 90 GLU A O 1
ATOM 736 N N . ILE A 1 91 ? -9.327 -10.072 25.908 1.00 59.66 91 ILE A N 1
ATOM 737 C CA . ILE A 1 91 ? -9.883 -8.855 26.512 1.00 59.66 91 ILE A CA 1
ATOM 738 C C . ILE A 1 91 ? -10.652 -8.051 25.455 1.00 59.66 91 ILE A C 1
ATOM 740 O O . ILE A 1 91 ? -10.123 -7.140 24.819 1.00 59.66 91 ILE A O 1
ATOM 744 N N . GLY A 1 92 ? -11.930 -8.387 25.270 1.00 63.47 92 GLY A N 1
ATOM 745 C CA . GLY A 1 92 ? -12.853 -7.634 24.414 1.00 63.47 92 GLY A CA 1
ATOM 746 C C . GLY A 1 92 ? -13.592 -6.537 25.181 1.00 63.47 92 GLY A C 1
ATOM 747 O O . GLY A 1 92 ? -13.840 -6.670 26.381 1.00 63.47 92 GLY A O 1
ATOM 748 N N . GLU A 1 93 ? -14.016 -5.460 24.511 1.00 67.69 93 GLU A N 1
ATOM 749 C CA . GLU A 1 93 ? -14.918 -4.472 25.134 1.00 67.69 93 GLU A CA 1
ATOM 750 C C . GLU A 1 93 ? -16.259 -5.127 25.518 1.00 67.69 93 GLU A C 1
ATOM 752 O O . GLU A 1 93 ? -16.908 -4.704 26.477 1.00 67.69 93 GLU A O 1
ATOM 757 N N . SER A 1 94 ? -16.621 -6.229 24.846 1.00 69.38 94 SER A N 1
ATOM 758 C CA . SER A 1 94 ? -17.793 -7.066 25.130 1.00 69.38 94 SER A CA 1
ATOM 759 C C . SER A 1 94 ? -17.814 -7.612 26.559 1.00 69.38 94 SER A C 1
ATOM 761 O O . SER A 1 94 ? -18.892 -7.785 27.135 1.00 69.38 94 SER A O 1
ATOM 763 N N . ASN A 1 95 ? -16.639 -7.828 27.160 1.00 78.19 95 ASN A N 1
ATOM 764 C CA . ASN A 1 95 ? -16.520 -8.361 28.515 1.00 78.19 95 ASN A CA 1
ATOM 765 C C . ASN A 1 95 ? -17.108 -7.393 29.549 1.00 78.19 95 ASN A C 1
ATOM 767 O O . ASN A 1 95 ? -17.662 -7.847 30.544 1.00 78.19 95 ASN A O 1
ATOM 771 N N . PHE A 1 96 ? -17.083 -6.077 29.302 1.00 83.44 96 PHE A N 1
ATOM 772 C CA . PHE A 1 96 ? -17.679 -5.100 30.216 1.00 83.44 96 PHE A CA 1
ATOM 773 C C . PHE A 1 96 ? -19.176 -5.345 30.428 1.00 83.44 96 PHE A C 1
ATOM 775 O O . PHE A 1 96 ? -19.641 -5.411 31.565 1.00 83.44 96 PHE A O 1
ATOM 782 N N . ALA A 1 97 ? -19.935 -5.502 29.340 1.00 83.44 97 ALA A N 1
ATOM 783 C CA . ALA A 1 97 ? -21.379 -5.692 29.432 1.00 83.44 97 ALA A CA 1
ATOM 784 C C . ALA A 1 97 ? -21.734 -7.033 30.096 1.00 83.44 97 ALA A C 1
ATOM 786 O O . ALA A 1 97 ? -22.664 -7.081 30.896 1.00 83.44 97 ALA A O 1
ATOM 787 N N . VAL A 1 98 ? -20.956 -8.087 29.821 1.00 82.56 98 VAL A N 1
ATOM 788 C CA . VAL A 1 98 ? -21.120 -9.417 30.434 1.00 82.56 98 VAL A CA 1
ATOM 789 C C . VAL A 1 98 ? -20.790 -9.393 31.931 1.00 82.56 98 VAL A C 1
ATOM 791 O O . VAL A 1 98 ? -21.538 -9.942 32.734 1.00 82.56 98 VAL A O 1
ATOM 794 N N . ILE A 1 99 ? -19.705 -8.723 32.336 1.00 83.06 99 ILE A N 1
ATOM 795 C CA . ILE A 1 99 ? -19.325 -8.581 33.751 1.00 83.06 99 ILE A CA 1
ATOM 796 C C . ILE A 1 99 ? -20.429 -7.857 34.525 1.00 83.06 99 ILE A C 1
ATOM 798 O O . ILE A 1 99 ? -20.839 -8.318 35.588 1.00 83.06 99 ILE A O 1
ATOM 802 N N . ILE A 1 100 ? -20.934 -6.742 33.991 1.00 82.44 100 ILE A N 1
ATOM 803 C CA . ILE A 1 100 ? -21.983 -5.960 34.651 1.00 82.44 100 ILE A CA 1
ATOM 804 C C . ILE A 1 100 ? -23.293 -6.748 34.766 1.00 82.44 100 ILE A C 1
ATOM 806 O O . ILE A 1 100 ? -23.910 -6.732 35.830 1.00 82.44 100 ILE A O 1
ATOM 810 N N . GLU A 1 101 ? -23.703 -7.454 33.713 1.00 82.94 101 GLU A N 1
ATOM 811 C CA . GLU A 1 101 ? -24.903 -8.297 33.727 1.00 82.94 101 GLU A CA 1
ATOM 812 C C . GLU A 1 101 ? -24.782 -9.432 34.755 1.00 82.94 101 GLU A C 1
ATOM 814 O O . GLU A 1 101 ? -25.651 -9.576 35.613 1.00 82.94 101 GLU A O 1
ATOM 819 N N . ASN A 1 102 ? -23.654 -10.151 34.776 1.00 81.88 102 ASN A N 1
ATOM 820 C CA . ASN A 1 102 ? -23.403 -11.217 35.751 1.00 81.88 102 ASN A CA 1
ATOM 821 C C . ASN A 1 102 ? -23.435 -10.703 37.200 1.00 81.88 102 ASN A C 1
ATOM 823 O O . ASN A 1 102 ? -23.949 -11.366 38.104 1.00 81.88 102 ASN A O 1
ATOM 827 N N . ARG A 1 103 ? -22.879 -9.511 37.453 1.00 81.69 103 ARG A N 1
ATOM 828 C CA . ARG A 1 103 ? -22.910 -8.891 38.786 1.00 81.69 103 ARG A CA 1
ATOM 829 C C . ARG A 1 103 ? -24.306 -8.413 39.171 1.00 81.69 103 ARG A C 1
ATOM 831 O O . ARG A 1 103 ? -24.670 -8.520 40.342 1.00 81.69 103 ARG A O 1
ATOM 838 N N . PHE A 1 104 ? -25.098 -7.947 38.209 1.00 81.56 104 PHE A N 1
ATOM 839 C CA . PHE A 1 104 ? -26.494 -7.598 38.447 1.00 81.56 104 PHE A CA 1
ATOM 840 C C . PHE A 1 104 ? -27.315 -8.825 38.853 1.00 81.56 104 PHE A C 1
ATOM 842 O O . PHE A 1 104 ? -28.067 -8.770 39.822 1.00 81.56 104 PHE A O 1
ATOM 849 N N . GLU A 1 105 ? -27.113 -9.962 38.190 1.00 79.50 105 GLU A N 1
ATOM 850 C CA . GLU A 1 105 ? -27.779 -11.218 38.546 1.00 79.50 105 GLU A CA 1
ATOM 851 C C . GLU A 1 105 ? -27.404 -11.698 39.952 1.00 79.50 105 GLU A C 1
ATOM 853 O O . GLU A 1 105 ? -28.270 -12.097 40.732 1.00 79.50 105 GLU A O 1
ATOM 858 N N . GLN A 1 106 ? -26.126 -11.590 40.329 1.00 79.69 106 GLN A N 1
ATOM 859 C CA . GLN A 1 106 ? -25.682 -11.874 41.698 1.00 79.69 106 GLN A CA 1
ATOM 860 C C . GLN A 1 106 ? -26.327 -10.935 42.726 1.00 79.69 106 GLN A C 1
ATOM 862 O O . GLN A 1 106 ? -26.699 -11.382 43.813 1.00 79.69 106 GLN A O 1
ATOM 867 N N . TYR A 1 107 ? -26.487 -9.653 42.388 1.00 79.44 107 TYR A N 1
ATOM 868 C CA . TYR A 1 107 ? -27.197 -8.690 43.226 1.00 79.44 107 TYR A CA 1
ATOM 869 C C . TYR A 1 107 ? -28.673 -9.075 43.402 1.00 79.44 107 TYR A C 1
ATOM 871 O O . TYR A 1 107 ? -29.152 -9.107 44.533 1.00 79.44 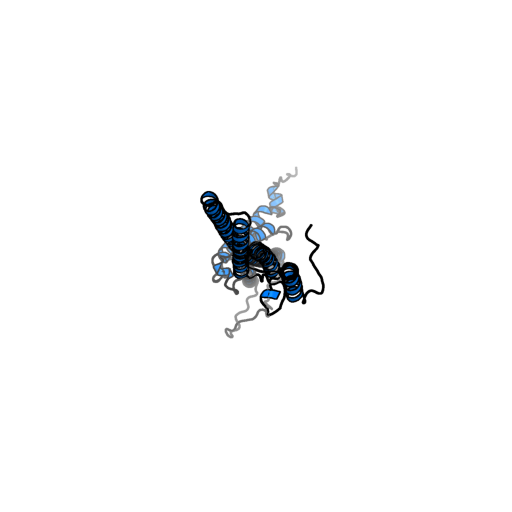107 TYR A O 1
ATOM 879 N N . LEU A 1 108 ? -29.371 -9.454 42.326 1.00 76.50 108 LEU A N 1
ATOM 880 C CA . LEU A 1 108 ? -30.767 -9.899 42.400 1.00 76.50 108 LEU A CA 1
ATOM 881 C C . LEU A 1 108 ? -30.931 -11.141 43.282 1.00 76.50 108 LEU A C 1
ATOM 883 O O . LEU A 1 108 ? -31.847 -11.196 44.098 1.00 76.50 108 LEU A O 1
ATOM 887 N N . VAL A 1 109 ? -30.024 -12.114 43.171 1.00 75.12 109 VAL A N 1
ATOM 888 C CA . VAL A 1 109 ? -30.032 -13.313 44.026 1.00 75.12 109 VAL A CA 1
ATOM 889 C C . VAL A 1 109 ? -29.785 -12.957 45.494 1.00 75.12 109 VAL A C 1
ATOM 891 O O . VAL A 1 109 ? -30.395 -13.554 46.374 1.00 75.12 109 VAL A O 1
ATOM 894 N N . LYS A 1 110 ? -28.917 -11.984 45.784 1.00 77.25 110 LYS A N 1
ATOM 895 C CA . LYS A 1 110 ? -28.643 -11.548 47.160 1.00 77.25 110 LYS A CA 1
ATOM 896 C C . LYS A 1 110 ? -29.814 -10.780 47.779 1.00 77.25 110 LYS A C 1
ATOM 898 O O . LYS A 1 110 ? -30.096 -10.959 48.958 1.00 77.25 110 LYS A O 1
ATOM 903 N N . GLU A 1 111 ? -30.465 -9.922 47.001 1.00 72.31 111 GLU A N 1
ATOM 904 C CA . GLU A 1 111 ? -31.526 -9.030 47.483 1.00 72.31 111 GLU A CA 1
ATOM 905 C C . GLU A 1 111 ? -32.903 -9.724 47.528 1.00 72.31 111 GLU A C 1
ATOM 907 O O . GLU A 1 111 ? -33.722 -9.446 48.408 1.00 72.31 111 GLU A O 1
ATOM 912 N N . TYR A 1 112 ? -33.157 -10.652 46.595 1.00 70.00 112 TYR A N 1
ATOM 913 C CA . TYR A 1 112 ? -34.465 -11.289 46.382 1.00 70.00 112 TYR A CA 1
ATOM 914 C C . TYR A 1 112 ? -34.450 -12.824 46.454 1.00 70.00 112 TYR A C 1
ATOM 916 O O . TYR A 1 112 ? -35.492 -13.452 46.243 1.00 70.00 112 TYR A O 1
ATOM 924 N N . GLY A 1 113 ? -33.303 -13.446 46.737 1.00 61.75 113 GLY A N 1
ATOM 925 C CA . GLY A 1 113 ? -33.187 -14.896 46.895 1.00 61.75 113 GLY A CA 1
ATOM 926 C C . GLY A 1 113 ? -33.818 -15.413 48.183 1.00 61.75 113 GLY A C 1
ATOM 927 O O . GLY A 1 113 ? -33.824 -14.739 49.215 1.00 61.75 113 GLY A O 1
ATOM 928 N N . ILE A 1 114 ? -34.338 -16.637 48.125 1.00 50.56 114 ILE A N 1
ATOM 929 C CA . ILE A 1 114 ? -34.758 -17.389 49.309 1.00 50.56 114 ILE A CA 1
ATOM 930 C C . ILE A 1 114 ? -33.493 -17.986 49.944 1.00 50.56 114 ILE A C 1
ATOM 932 O O . ILE A 1 114 ? -32.783 -18.755 49.297 1.00 50.56 114 ILE A O 1
ATOM 936 N N . GLU A 1 115 ? -33.169 -17.630 51.193 1.00 42.38 115 GLU A N 1
ATOM 937 C CA . GLU A 1 115 ? -32.064 -18.274 51.915 1.00 42.38 115 GLU A CA 1
ATOM 938 C C . GLU A 1 115 ? -32.333 -19.782 52.034 1.00 42.38 115 GLU A C 1
ATOM 940 O O . GLU A 1 115 ? -33.231 -20.209 52.759 1.00 42.38 115 GLU A O 1
ATOM 945 N N . GLN A 1 116 ? -31.514 -20.605 51.378 1.00 38.88 116 GLN A N 1
ATOM 946 C CA . GLN A 1 116 ? -31.291 -21.979 51.814 1.00 38.88 116 GLN A CA 1
ATOM 947 C C . GLN A 1 116 ? -29.844 -22.116 52.290 1.00 38.88 116 GLN A C 1
ATOM 949 O O . GLN A 1 116 ? -28.900 -21.720 51.606 1.00 38.88 116 GLN A O 1
ATOM 954 N N . GLN A 1 117 ? -29.690 -22.654 53.504 1.00 32.38 117 GLN A N 1
ATOM 955 C CA . GLN A 1 117 ? -28.404 -22.971 54.124 1.00 32.38 117 GLN A CA 1
ATOM 956 C C . GLN A 1 117 ? -27.509 -23.816 53.198 1.00 32.38 117 GLN A C 1
ATOM 958 O O . GLN A 1 117 ? -28.016 -24.609 52.401 1.00 32.38 117 GLN A O 1
ATOM 963 N N . PRO A 1 118 ? -26.173 -23.697 53.316 1.00 36.84 118 PRO A N 1
ATOM 964 C CA . PRO A 1 118 ? -25.252 -24.312 52.375 1.00 36.84 118 PRO A CA 1
ATOM 965 C C . PRO A 1 118 ? -25.299 -25.835 52.510 1.00 36.84 118 PRO A C 1
ATOM 967 O O . PRO A 1 118 ? -24.967 -26.393 53.560 1.00 36.84 118 PRO A O 1
ATOM 970 N N . ARG A 1 119 ? -25.650 -26.538 51.429 1.00 31.06 119 ARG A N 1
ATOM 971 C CA . ARG A 1 119 ? -25.299 -27.954 51.304 1.00 31.06 119 ARG A CA 1
ATOM 972 C C . ARG A 1 119 ? -23.803 -28.025 51.009 1.00 31.06 119 ARG A C 1
ATOM 974 O O . ARG A 1 119 ? -23.359 -27.706 49.914 1.00 31.06 119 ARG A O 1
ATOM 981 N N . SER A 1 120 ? -23.048 -28.384 52.044 1.00 38.66 120 SER A N 1
ATOM 982 C CA . SER A 1 120 ? -21.632 -28.753 51.989 1.00 38.66 120 SER A CA 1
ATOM 983 C C . SER A 1 120 ? -21.344 -29.676 50.799 1.00 38.66 120 SER A C 1
ATOM 985 O O . SER A 1 120 ? -22.024 -30.693 50.649 1.00 38.66 120 SER A O 1
ATOM 987 N N . GLY A 1 121 ? -20.333 -29.345 49.992 1.00 34.25 121 GLY A N 1
ATOM 988 C CA . GLY A 1 121 ? -19.809 -30.263 48.983 1.00 34.25 121 GLY A CA 1
ATOM 989 C C . GLY A 1 121 ? -19.078 -29.602 47.819 1.00 34.25 121 GLY A C 1
ATOM 990 O O . GLY A 1 121 ? -19.664 -29.434 46.762 1.00 34.25 121 GLY A O 1
ATOM 991 N N . ASN A 1 122 ? -17.785 -29.355 48.038 1.00 30.94 122 ASN A N 1
ATOM 992 C CA . ASN A 1 122 ? -16.682 -29.289 47.072 1.00 30.94 122 ASN A CA 1
ATOM 993 C C . ASN A 1 122 ? -16.638 -28.151 46.038 1.00 30.94 122 ASN A C 1
ATOM 995 O O . ASN A 1 122 ? -17.516 -27.953 45.206 1.00 30.94 122 ASN A O 1
ATOM 999 N N . GLU A 1 123 ? -15.506 -27.451 46.099 1.00 38.53 123 GLU A N 1
ATOM 1000 C CA . GLU A 1 123 ? -14.974 -26.523 45.110 1.00 38.53 123 GLU A CA 1
ATOM 1001 C C . GLU A 1 123 ? -14.816 -27.226 43.758 1.00 38.53 123 GLU A C 1
ATOM 1003 O O . GLU A 1 123 ? -13.836 -27.925 43.533 1.00 38.53 123 GLU A O 1
ATOM 1008 N N . GLU A 1 124 ? -15.757 -27.032 42.842 1.00 35.53 124 GLU A N 1
ATOM 1009 C CA . GLU A 1 124 ? -15.515 -27.229 41.417 1.00 35.53 124 GLU A CA 1
ATOM 1010 C C . GLU A 1 124 ? -16.446 -26.311 40.618 1.00 35.53 124 GLU A C 1
ATOM 1012 O O . GLU A 1 124 ? -17.608 -26.091 40.958 1.00 35.53 124 GLU A O 1
ATOM 1017 N N . GLN A 1 125 ? -15.859 -25.686 39.602 1.00 45.09 125 GLN A N 1
ATOM 1018 C CA . GLN A 1 125 ? -16.428 -24.649 38.746 1.00 45.09 125 GLN A CA 1
ATOM 1019 C C . GLN A 1 125 ? -17.822 -25.044 38.239 1.00 45.09 125 GLN A C 1
ATOM 1021 O O . GLN A 1 125 ? -17.962 -26.057 37.560 1.00 45.09 125 GLN A O 1
ATOM 1026 N N . VAL A 1 126 ? -18.848 -24.237 38.532 1.00 38.03 126 VAL A N 1
ATOM 1027 C CA . VAL A 1 126 ? -20.217 -24.501 38.059 1.00 38.03 126 VAL A CA 1
ATOM 1028 C C . VAL A 1 126 ? -20.436 -23.800 36.707 1.00 38.03 126 VAL A C 1
ATOM 1030 O O . VAL A 1 126 ? -20.377 -22.568 36.662 1.00 38.03 126 VAL A O 1
ATOM 1033 N N . PRO A 1 127 ? -20.670 -24.544 35.606 1.00 33.41 127 PRO A N 1
ATOM 1034 C CA . PRO A 1 127 ? -20.977 -23.990 34.289 1.00 33.41 127 PRO A CA 1
ATOM 1035 C C . PRO A 1 127 ? -22.383 -23.373 34.229 1.00 33.41 127 PRO A C 1
ATOM 1037 O O . PRO A 1 127 ? -23.264 -23.697 35.021 1.00 33.41 127 PRO A O 1
ATOM 1040 N N . PHE A 1 128 ? -22.569 -22.519 33.223 1.00 39.84 128 PHE A N 1
ATOM 1041 C CA . PHE A 1 128 ? -23.664 -21.577 32.943 1.00 39.84 128 PHE A CA 1
ATOM 1042 C C . PHE A 1 128 ? -25.100 -22.149 32.794 1.00 39.84 128 PHE A C 1
ATOM 1044 O O . PHE A 1 128 ? -25.975 -21.430 32.337 1.00 39.84 128 PHE A O 1
ATOM 1051 N N . ASP A 1 129 ? -25.392 -23.393 33.187 1.00 38.53 129 ASP A N 1
ATOM 1052 C CA . ASP A 1 129 ? -26.651 -24.072 32.805 1.00 38.53 129 ASP A CA 1
ATOM 1053 C C . ASP A 1 129 ? -27.483 -24.648 33.969 1.00 38.53 129 ASP A C 1
ATOM 1055 O O . ASP A 1 129 ? -28.322 -25.526 33.783 1.00 38.53 129 ASP A O 1
ATOM 1059 N N . ALA A 1 130 ? -27.299 -24.148 35.194 1.00 37.88 130 ALA A N 1
ATOM 1060 C CA . ALA A 1 130 ? -28.118 -24.554 36.339 1.00 37.88 130 ALA A CA 1
ATOM 1061 C C . ALA A 1 130 ? -28.462 -23.365 37.247 1.00 37.88 130 ALA A C 1
ATOM 1063 O O . ALA A 1 130 ? -27.841 -23.147 38.288 1.00 37.88 130 ALA A O 1
ATOM 1064 N N . ILE A 1 131 ? -29.473 -22.585 36.863 1.00 45.56 131 ILE A N 1
ATOM 1065 C CA . ILE A 1 131 ? -30.108 -21.603 37.752 1.00 45.56 131 ILE A CA 1
ATOM 1066 C C . ILE A 1 131 ? -31.612 -21.898 37.803 1.00 45.56 131 ILE A C 1
ATOM 1068 O O . ILE A 1 131 ? -32.437 -21.132 37.324 1.00 45.56 131 ILE A O 1
ATOM 1072 N N . GLU A 1 132 ? -31.981 -23.004 38.447 1.00 43.81 132 GLU A N 1
ATOM 1073 C CA . GLU A 1 132 ? -33.198 -23.008 39.266 1.00 43.81 132 GLU A CA 1
ATOM 1074 C C . GLU A 1 132 ? -32.819 -22.384 40.618 1.00 43.81 132 GLU A C 1
ATOM 1076 O O . GLU A 1 132 ? -32.574 -23.074 41.604 1.00 43.81 132 GLU A O 1
ATOM 1081 N N . LYS A 1 133 ? -32.659 -21.055 40.652 1.00 55.09 133 LYS A N 1
ATOM 1082 C CA . LYS A 1 133 ? -32.581 -20.312 41.917 1.00 55.09 133 LYS A CA 1
ATOM 1083 C C . LYS A 1 133 ? -33.967 -19.765 42.213 1.00 55.09 133 LYS A C 1
ATOM 1085 O O . LYS A 1 133 ? -34.488 -18.948 41.458 1.00 55.09 133 LYS A O 1
ATOM 1090 N N . GLU A 1 134 ? -34.560 -20.239 43.301 1.00 50.09 134 GLU A N 1
ATOM 1091 C CA . GLU A 1 134 ? -35.872 -19.791 43.756 1.00 50.09 134 GLU A CA 1
ATOM 1092 C C . GLU A 1 134 ? -35.776 -18.349 44.282 1.00 50.09 134 GLU A C 1
ATOM 1094 O O . GLU A 1 134 ? -34.983 -18.033 45.174 1.00 50.09 134 GLU A O 1
ATOM 1099 N N . LEU A 1 135 ? -36.577 -17.461 43.697 1.00 58.66 135 LEU A N 1
ATOM 1100 C CA . LEU A 1 135 ? -36.659 -16.046 44.052 1.00 58.66 135 LEU A CA 1
ATOM 1101 C C . LEU A 1 135 ? -38.045 -15.742 44.634 1.00 58.66 135 LEU A C 1
ATOM 1103 O O . LEU A 1 135 ? -39.040 -16.345 44.226 1.00 58.66 135 LEU A O 1
ATOM 1107 N N . TYR A 1 136 ? -38.132 -14.768 45.543 1.00 55.72 136 TYR A N 1
ATOM 1108 C CA . TYR A 1 136 ? -39.423 -14.284 46.040 1.00 55.72 136 TYR A CA 1
ATOM 1109 C C . TYR A 1 136 ? -40.190 -13.556 44.920 1.00 55.72 136 TYR A C 1
ATOM 1111 O O . TYR A 1 136 ? -39.919 -12.387 44.636 1.00 55.72 136 TYR A O 1
ATOM 1119 N N . GLN A 1 137 ? -41.163 -14.241 44.305 1.00 57.78 137 GLN A N 1
ATOM 1120 C CA . GLN A 1 137 ? -42.019 -13.710 43.229 1.00 57.78 137 GLN A CA 1
ATOM 1121 C C . GLN A 1 137 ? -42.644 -12.354 43.590 1.00 57.78 137 GLN A C 1
ATOM 1123 O O . GLN A 1 137 ? -42.565 -11.418 42.799 1.00 57.78 137 GLN A O 1
ATOM 1128 N N . ASP A 1 138 ? -43.154 -12.209 44.815 1.00 58.06 138 ASP A N 1
ATOM 1129 C CA . ASP A 1 138 ? -43.893 -11.016 45.248 1.00 58.06 138 ASP A CA 1
ATOM 1130 C C . ASP A 1 138 ? -43.041 -9.731 45.245 1.00 58.06 138 ASP A C 1
ATOM 1132 O O . ASP A 1 138 ? -43.524 -8.660 44.885 1.00 58.06 138 ASP A O 1
ATOM 1136 N N . LYS A 1 139 ? -41.750 -9.827 45.599 1.00 60.91 139 LYS A N 1
ATOM 1137 C CA . LYS A 1 139 ? -40.826 -8.674 45.614 1.00 60.91 139 LYS A CA 1
ATOM 1138 C C . LYS A 1 139 ? -40.259 -8.348 44.233 1.00 60.91 139 LYS A C 1
ATOM 1140 O O . LYS A 1 139 ? -39.928 -7.197 43.956 1.00 60.91 139 LYS A O 1
ATOM 1145 N N . ILE A 1 140 ? -40.133 -9.354 43.368 1.00 64.06 140 ILE A N 1
ATOM 1146 C CA . ILE A 1 140 ? -39.715 -9.154 41.977 1.00 64.06 140 ILE A CA 1
ATOM 1147 C C . ILE A 1 140 ? -40.841 -8.520 41.170 1.00 64.06 140 ILE A C 1
ATOM 1149 O O . ILE A 1 140 ? -40.568 -7.681 40.318 1.00 64.06 140 ILE A O 1
ATOM 1153 N N . GLU A 1 141 ? -42.095 -8.882 41.440 1.00 64.56 141 GLU A N 1
ATOM 1154 C CA . GLU A 1 141 ? -43.246 -8.289 40.763 1.00 64.56 141 GLU A CA 1
ATOM 1155 C C . GLU A 1 141 ? -43.382 -6.788 41.082 1.00 64.56 141 GLU A C 1
ATOM 1157 O O . GLU A 1 141 ? -43.708 -6.009 40.185 1.00 64.56 141 GLU A O 1
ATOM 1162 N N . GLU A 1 142 ? -43.027 -6.363 42.303 1.00 67.00 142 GLU A N 1
ATOM 1163 C CA . GLU A 1 142 ? -42.992 -4.947 42.705 1.00 67.00 142 GLU A CA 1
ATOM 1164 C C . GLU A 1 142 ? -41.942 -4.130 41.924 1.00 67.00 142 GLU A C 1
ATOM 1166 O O . GLU A 1 142 ? -42.224 -3.001 41.526 1.00 67.00 142 GLU A O 1
ATOM 1171 N N . ASN A 1 143 ? -40.773 -4.721 41.631 1.00 70.12 143 ASN A N 1
ATOM 1172 C CA . ASN A 1 143 ? -39.646 -4.062 40.946 1.00 70.12 143 ASN A CA 1
ATOM 1173 C C . ASN A 1 143 ? -39.422 -4.549 39.496 1.00 70.12 143 ASN A C 1
ATOM 1175 O O . ASN A 1 143 ? -38.341 -4.412 38.908 1.00 70.12 143 ASN A O 1
ATOM 1179 N N . LYS A 1 144 ? -40.444 -5.171 38.902 1.00 75.81 144 LYS A N 1
ATOM 1180 C CA . LYS A 1 144 ? -40.364 -5.851 37.601 1.00 75.81 144 LYS A CA 1
ATOM 1181 C C . LYS A 1 144 ? -39.952 -4.910 36.476 1.00 75.81 144 LYS A C 1
ATOM 1183 O O . LYS A 1 144 ? -39.181 -5.287 35.593 1.00 75.81 144 LYS A O 1
ATOM 1188 N N . ASN A 1 145 ? -40.470 -3.685 36.491 1.00 77.44 145 ASN A N 1
ATOM 1189 C CA . ASN A 1 145 ? -40.216 -2.711 35.435 1.00 77.44 145 ASN A CA 1
ATOM 1190 C C . ASN A 1 145 ? -38.759 -2.218 35.468 1.00 77.44 145 ASN A C 1
ATOM 1192 O O . ASN A 1 145 ? -38.106 -2.135 34.430 1.00 77.44 145 ASN A O 1
ATOM 1196 N N . GLU A 1 146 ? -38.217 -1.965 36.657 1.00 79.56 146 GLU A N 1
ATOM 1197 C CA . GLU A 1 146 ? -36.843 -1.516 36.884 1.00 79.56 146 GLU A CA 1
ATOM 1198 C C . GLU A 1 146 ? -35.824 -2.565 36.424 1.00 79.56 146 GLU A C 1
ATOM 1200 O O . GLU A 1 146 ? -34.823 -2.234 35.777 1.00 79.56 146 GLU A O 1
ATOM 1205 N N . ILE A 1 147 ? -36.106 -3.840 36.709 1.00 78.94 147 ILE A N 1
ATOM 1206 C CA . ILE A 1 147 ? -35.274 -4.975 36.297 1.00 78.94 147 ILE A CA 1
ATOM 1207 C C . ILE A 1 147 ? -35.278 -5.113 34.769 1.00 78.94 147 ILE A C 1
ATOM 1209 O O . ILE A 1 147 ? -34.212 -5.198 34.158 1.00 78.94 147 ILE A O 1
ATOM 1213 N N . ILE A 1 148 ? -36.453 -5.053 34.127 1.00 80.62 148 ILE A N 1
ATOM 1214 C CA . ILE A 1 148 ? -36.574 -5.113 32.658 1.00 80.62 148 ILE A CA 1
ATOM 1215 C C . ILE A 1 148 ? -35.790 -3.975 31.993 1.00 80.62 148 ILE A C 1
ATOM 1217 O O . ILE A 1 148 ? -35.114 -4.182 30.984 1.00 80.62 148 ILE A O 1
ATOM 1221 N N . ILE A 1 149 ? -35.867 -2.766 32.546 1.00 82.38 149 ILE A N 1
ATOM 1222 C CA . ILE A 1 149 ? -35.154 -1.595 32.021 1.00 82.38 149 ILE A CA 1
ATOM 1223 C C . ILE A 1 149 ? -33.640 -1.764 32.160 1.00 82.38 149 ILE A C 1
ATOM 1225 O O . ILE A 1 149 ? -32.909 -1.438 31.224 1.00 82.38 149 ILE A O 1
ATOM 1229 N N . SER A 1 150 ? -33.172 -2.321 33.277 1.00 81.88 150 SER A N 1
ATOM 1230 C CA . SER A 1 150 ? -31.751 -2.614 33.499 1.00 81.88 150 SER A CA 1
ATOM 1231 C C . SER A 1 150 ? -31.218 -3.621 32.475 1.00 81.88 150 SER A C 1
ATOM 1233 O O . SER A 1 150 ? -30.207 -3.351 31.826 1.00 81.88 150 SER A O 1
ATOM 1235 N N . TYR A 1 151 ? -31.948 -4.712 32.219 1.00 81.81 151 TYR A N 1
ATOM 1236 C CA . TYR A 1 151 ? -31.583 -5.670 31.168 1.00 81.81 151 TYR A CA 1
ATOM 1237 C C . TYR A 1 151 ? -31.554 -5.038 29.772 1.00 81.81 151 TYR A C 1
ATOM 1239 O O . TYR A 1 151 ? -30.610 -5.262 29.015 1.00 81.81 151 TYR A O 1
ATOM 1247 N N . LYS A 1 152 ? -32.523 -4.174 29.443 1.00 83.81 152 LYS A N 1
ATOM 1248 C CA . LYS A 1 152 ? -32.506 -3.425 28.174 1.00 83.81 152 LYS A CA 1
ATOM 1249 C C . LYS A 1 152 ? -31.294 -2.505 28.054 1.00 83.81 152 LYS A C 1
ATOM 1251 O O . LYS A 1 152 ? -30.753 -2.346 26.964 1.00 83.81 152 LYS A O 1
ATOM 1256 N N . ILE A 1 153 ? -30.847 -1.889 29.146 1.00 86.12 153 ILE A N 1
ATOM 1257 C CA . ILE A 1 153 ? -29.617 -1.089 29.144 1.00 86.12 153 ILE A CA 1
ATOM 1258 C C . ILE A 1 153 ? -28.407 -1.973 28.813 1.00 86.12 153 ILE A C 1
ATOM 1260 O O . ILE A 1 153 ? -27.601 -1.591 27.963 1.00 86.12 153 ILE A O 1
ATOM 1264 N N . PHE A 1 154 ? -28.292 -3.155 29.426 1.00 85.88 154 PHE A N 1
ATOM 1265 C CA . PHE A 1 154 ? -27.190 -4.086 29.156 1.00 85.88 154 PHE A CA 1
ATOM 1266 C C . PHE A 1 154 ? -27.201 -4.604 27.716 1.00 85.88 154 PHE A C 1
ATOM 1268 O O . PHE A 1 154 ? -26.156 -4.621 27.069 1.00 85.88 154 PHE A O 1
ATOM 1275 N N . GLU A 1 155 ? -28.372 -4.946 27.177 1.00 85.25 155 GLU A N 1
ATOM 1276 C CA . GLU A 1 155 ? -28.527 -5.347 25.774 1.00 85.25 155 GLU A CA 1
ATOM 1277 C C . GLU A 1 155 ? -28.040 -4.248 24.819 1.00 85.25 155 GLU A C 1
ATOM 1279 O O . GLU A 1 155 ? -27.266 -4.503 23.895 1.00 85.25 155 GLU A O 1
ATOM 1284 N N . HIS A 1 156 ? -28.412 -2.994 25.082 1.00 86.75 156 HIS A N 1
ATOM 1285 C CA . HIS A 1 156 ? -27.955 -1.872 24.269 1.00 86.75 156 HIS A CA 1
ATOM 1286 C C . HIS A 1 156 ? -26.461 -1.574 24.418 1.00 86.75 156 HIS A C 1
ATOM 1288 O O . HIS A 1 156 ? -25.839 -1.139 23.448 1.00 86.75 156 HIS A O 1
ATOM 1294 N N . LEU A 1 157 ? -25.866 -1.828 25.586 1.00 86.31 157 LEU A N 1
ATOM 1295 C CA . LEU A 1 157 ? -24.414 -1.757 25.761 1.00 86.31 157 LEU A CA 1
ATOM 1296 C C . LEU A 1 157 ? -23.709 -2.823 24.917 1.00 86.31 157 LEU A C 1
ATOM 1298 O O . LEU A 1 157 ? -22.790 -2.480 24.175 1.00 86.31 157 LEU A O 1
ATOM 1302 N N . LYS A 1 158 ? -24.181 -4.078 24.955 1.00 87.88 158 LYS A N 1
ATOM 1303 C CA . LYS A 1 158 ? -23.663 -5.167 24.105 1.00 87.88 158 LYS A CA 1
ATOM 1304 C C . LYS A 1 158 ? -23.749 -4.804 22.624 1.00 87.88 158 LYS A C 1
ATOM 1306 O O . LYS A 1 158 ? -22.774 -4.957 21.892 1.00 87.88 158 LYS A O 1
ATOM 1311 N N . LEU A 1 159 ? -24.894 -4.275 22.191 1.00 89.50 159 LEU A N 1
ATOM 1312 C CA . LEU A 1 159 ? -25.102 -3.867 20.805 1.00 89.50 159 LEU A CA 1
ATOM 1313 C C . LEU A 1 159 ? -24.153 -2.733 20.393 1.00 89.50 159 LEU A C 1
ATOM 1315 O O . LEU A 1 159 ? -23.538 -2.810 19.332 1.00 89.50 159 LEU A O 1
ATOM 1319 N N . ALA A 1 160 ? -24.015 -1.693 21.219 1.00 87.56 160 ALA A N 1
ATOM 1320 C CA . ALA A 1 160 ? -23.124 -0.569 20.935 1.00 87.56 160 ALA A CA 1
ATOM 1321 C C . ALA A 1 160 ? -21.656 -1.009 20.838 1.00 87.56 160 ALA A C 1
ATOM 1323 O O . ALA A 1 160 ? -20.935 -0.543 19.957 1.00 87.56 160 ALA A O 1
ATOM 1324 N N . ILE A 1 161 ? -21.234 -1.927 21.709 1.00 87.19 161 ILE A N 1
ATOM 1325 C CA . ILE A 1 161 ? -19.896 -2.518 21.673 1.00 87.19 161 ILE A CA 1
ATOM 1326 C C . ILE A 1 161 ? -19.692 -3.325 20.384 1.00 87.19 161 ILE A C 1
ATOM 1328 O O . ILE A 1 161 ? -18.733 -3.079 19.661 1.00 87.19 161 ILE A O 1
ATOM 1332 N N . SER A 1 162 ? -20.623 -4.215 20.034 1.00 86.69 162 SER A N 1
ATOM 1333 C CA . SER A 1 162 ? -20.526 -5.018 18.806 1.00 86.69 162 SER A CA 1
ATOM 1334 C C . SER A 1 162 ? -20.479 -4.149 17.540 1.00 86.69 162 SER A C 1
ATOM 1336 O O . SER A 1 162 ? -19.699 -4.408 16.622 1.00 86.69 162 SER A O 1
ATOM 1338 N N . GLN A 1 163 ? -21.265 -3.067 17.498 1.00 88.19 163 GLN A N 1
ATOM 1339 C CA . GLN A 1 163 ? -21.219 -2.088 16.406 1.00 88.19 163 GLN A CA 1
ATOM 1340 C C . GLN A 1 163 ? -19.858 -1.398 16.304 1.00 88.19 163 GLN A C 1
ATOM 1342 O O . GLN A 1 163 ? -19.351 -1.190 15.200 1.00 88.19 163 GLN A O 1
ATOM 1347 N N . LYS A 1 164 ? -19.277 -1.033 17.450 1.00 87.19 164 LYS A N 1
ATOM 1348 C CA . LYS A 1 164 ? -17.950 -0.431 17.522 1.00 87.19 164 LYS A CA 1
ATOM 1349 C C . LYS A 1 164 ? -16.894 -1.409 16.999 1.00 87.19 164 LYS A C 1
ATOM 1351 O O . LYS A 1 164 ? -16.156 -1.052 16.087 1.00 87.19 164 LYS A O 1
ATOM 1356 N N . GLU A 1 165 ? -16.870 -2.643 17.493 1.00 84.38 165 GLU A N 1
ATOM 1357 C CA . GLU A 1 165 ? -15.925 -3.687 17.067 1.00 84.38 165 GLU A CA 1
ATOM 1358 C C . GLU A 1 165 ? -15.979 -3.938 15.551 1.00 84.38 165 GLU A C 1
ATOM 1360 O O . GLU A 1 165 ? -14.944 -3.896 14.882 1.00 84.38 165 GLU A O 1
ATOM 1365 N N . GLY A 1 166 ? -17.181 -4.085 14.981 1.00 85.56 166 GLY A N 1
ATOM 1366 C CA . GLY A 1 166 ? -17.345 -4.261 13.534 1.00 85.56 166 GLY A CA 1
ATOM 1367 C C . GLY A 1 166 ? -16.843 -3.065 12.711 1.00 85.56 166 GLY A C 1
ATOM 1368 O O . GLY A 1 166 ? -16.308 -3.238 11.613 1.00 85.56 166 GLY A O 1
ATOM 1369 N N . LEU A 1 167 ? -16.960 -1.841 13.240 1.00 87.50 167 LEU A N 1
ATOM 1370 C CA . LEU A 1 167 ? -16.407 -0.647 12.598 1.00 87.50 167 LEU A CA 1
ATOM 1371 C C . LEU A 1 167 ? -14.871 -0.658 12.608 1.00 87.50 167 LEU A C 1
ATOM 1373 O O . LEU A 1 167 ? -14.266 -0.354 11.578 1.00 87.50 167 LEU A O 1
ATOM 1377 N N . TYR A 1 168 ? -14.242 -1.037 13.726 1.00 85.56 168 TYR A N 1
ATOM 1378 C CA . TYR A 1 168 ? -12.779 -1.140 13.819 1.00 85.56 168 TYR A CA 1
ATOM 1379 C C . TYR A 1 168 ? -12.215 -2.227 12.905 1.00 85.56 168 TYR A C 1
ATOM 1381 O O . TYR A 1 168 ? -11.185 -2.003 12.269 1.00 85.56 168 TYR A O 1
ATOM 1389 N N . GLU A 1 169 ? -12.874 -3.381 12.792 1.00 84.25 169 GLU A N 1
ATOM 1390 C CA . GLU A 1 169 ? -12.442 -4.457 11.891 1.00 84.25 169 GLU A CA 1
ATOM 1391 C C . GLU A 1 169 ? -12.444 -3.990 10.428 1.00 84.25 169 GLU A C 1
ATOM 1393 O O . GLU A 1 169 ? -11.458 -4.157 9.696 1.00 84.25 169 GLU A O 1
ATOM 1398 N N . LYS A 1 170 ? -13.524 -3.315 10.018 1.00 87.44 170 LYS A N 1
ATOM 1399 C CA . LYS A 1 170 ? -13.636 -2.738 8.678 1.00 87.44 170 LYS A CA 1
ATOM 1400 C C . LYS A 1 170 ? -12.562 -1.678 8.428 1.00 87.44 170 LYS A C 1
ATOM 1402 O O . LYS A 1 170 ? -11.869 -1.744 7.415 1.00 87.44 170 LYS A O 1
ATOM 1407 N N . GLN A 1 171 ? -12.377 -0.743 9.362 1.00 87.88 171 GLN A N 1
ATOM 1408 C CA . GLN A 1 171 ? -11.347 0.294 9.256 1.00 87.88 171 GLN A CA 1
ATOM 1409 C C . GLN A 1 171 ? -9.936 -0.297 9.198 1.00 87.88 171 GLN A C 1
ATOM 1411 O O . GLN A 1 171 ? -9.112 0.159 8.413 1.00 87.88 171 GLN A O 1
ATOM 1416 N N . THR A 1 172 ? -9.654 -1.334 9.985 1.00 86.75 172 THR A N 1
ATOM 1417 C CA . THR A 1 172 ? -8.349 -2.010 9.989 1.00 86.75 172 THR A CA 1
ATOM 1418 C C . THR A 1 172 ? -8.054 -2.644 8.632 1.00 86.75 172 THR A C 1
ATOM 1420 O O . THR A 1 172 ? -6.939 -2.527 8.122 1.00 86.75 172 THR A O 1
ATOM 1423 N N . THR A 1 173 ? -9.061 -3.269 8.020 1.00 89.19 173 THR A N 1
ATOM 1424 C CA . THR A 1 173 ? -8.945 -3.851 6.677 1.00 89.19 173 THR A CA 1
ATOM 1425 C C . THR A 1 173 ? -8.691 -2.767 5.628 1.00 89.19 173 THR A C 1
ATOM 1427 O O . THR A 1 173 ? -7.729 -2.867 4.869 1.00 89.19 173 THR A O 1
ATOM 1430 N N . GLU A 1 174 ? -9.467 -1.680 5.645 1.00 91.62 174 GLU A N 1
ATOM 1431 C CA . GLU A 1 174 ? -9.287 -0.547 4.725 1.00 91.62 174 GLU A CA 1
ATOM 1432 C C . GLU A 1 174 ? -7.908 0.122 4.881 1.00 91.62 174 GLU A C 1
ATOM 1434 O O . GLU A 1 174 ? -7.249 0.428 3.886 1.00 91.62 174 GLU A O 1
ATOM 1439 N N . ILE A 1 175 ? -7.426 0.305 6.116 1.00 92.06 175 ILE A N 1
ATOM 1440 C CA . ILE A 1 175 ? -6.091 0.856 6.397 1.00 92.06 175 ILE A CA 1
ATOM 1441 C C . ILE A 1 175 ? -4.996 -0.067 5.859 1.00 92.06 175 ILE A C 1
ATOM 1443 O O . ILE A 1 175 ? -4.014 0.413 5.285 1.00 92.06 175 ILE A O 1
ATOM 1447 N N . LYS A 1 176 ? -5.144 -1.384 6.022 1.00 93.06 176 LYS A N 1
ATOM 1448 C CA . LYS A 1 176 ? -4.183 -2.366 5.509 1.00 93.06 176 LYS A CA 1
ATOM 1449 C C . LYS A 1 176 ? -4.117 -2.329 3.982 1.00 93.06 176 LYS A C 1
ATOM 1451 O O . LYS A 1 176 ? -3.022 -2.279 3.422 1.00 93.06 176 LYS A O 1
ATOM 1456 N N . ASP A 1 177 ? -5.266 -2.286 3.317 1.00 93.75 177 ASP A N 1
ATOM 1457 C CA . ASP A 1 177 ? -5.342 -2.211 1.857 1.00 93.75 177 ASP A CA 1
ATOM 1458 C C . ASP A 1 177 ? -4.771 -0.892 1.319 1.00 93.75 177 ASP A C 1
ATOM 1460 O O . ASP A 1 177 ? -4.026 -0.884 0.331 1.00 93.75 177 ASP A O 1
ATOM 1464 N N . LEU A 1 178 ? -5.043 0.223 2.004 1.00 94.44 178 LEU A N 1
ATOM 1465 C CA . LEU A 1 178 ? -4.468 1.524 1.672 1.00 94.44 178 LEU A CA 1
ATOM 1466 C C . LEU A 1 178 ? -2.945 1.530 1.861 1.00 94.44 178 LEU A C 1
ATOM 1468 O O . LEU A 1 178 ? -2.227 2.030 0.998 1.00 94.44 178 LEU A O 1
ATOM 1472 N N . THR A 1 179 ? -2.445 0.934 2.946 1.00 94.88 179 THR A N 1
ATOM 1473 C CA . THR A 1 179 ? -1.003 0.829 3.229 1.00 94.88 179 THR A CA 1
ATOM 1474 C C . THR A 1 179 ? -0.288 0.028 2.143 1.00 94.88 179 THR A C 1
ATOM 1476 O O . THR A 1 179 ? 0.695 0.509 1.580 1.00 94.88 179 THR A O 1
ATOM 1479 N N . ASN A 1 180 ? -0.833 -1.134 1.769 1.00 94.56 180 ASN A N 1
ATOM 1480 C CA . ASN A 1 180 ? -0.301 -1.952 0.677 1.00 94.56 180 ASN A CA 1
ATOM 1481 C C . ASN A 1 180 ? -0.298 -1.184 -0.657 1.00 94.56 180 ASN A C 1
ATOM 1483 O O . ASN A 1 180 ? 0.673 -1.227 -1.412 1.00 94.56 180 ASN A O 1
ATOM 1487 N N . SER A 1 181 ? -1.371 -0.442 -0.945 1.00 94.69 181 SER A N 1
ATOM 1488 C CA . SER A 1 181 ? -1.483 0.365 -2.167 1.00 94.69 181 SER A CA 1
ATOM 1489 C C . SER A 1 181 ? -0.465 1.513 -2.204 1.00 94.69 181 SER A C 1
ATOM 1491 O O . SER A 1 181 ? 0.101 1.817 -3.259 1.00 94.69 181 SER A O 1
ATOM 1493 N N . ILE A 1 182 ? -0.202 2.148 -1.057 1.00 95.56 182 ILE A N 1
ATOM 1494 C CA . ILE A 1 182 ? 0.817 3.195 -0.911 1.00 95.56 182 ILE A CA 1
ATOM 1495 C C . ILE A 1 182 ? 2.217 2.614 -1.121 1.00 95.56 182 ILE A C 1
ATOM 1497 O O . ILE A 1 182 ? 3.010 3.216 -1.844 1.00 95.56 182 ILE A O 1
ATOM 1501 N N . GLU A 1 183 ? 2.517 1.450 -0.546 1.00 95.00 183 GLU A N 1
ATOM 1502 C CA . GLU A 1 183 ? 3.813 0.783 -0.702 1.00 95.00 183 GLU A CA 1
ATOM 1503 C C . GLU A 1 183 ? 4.087 0.426 -2.169 1.00 95.00 183 GLU A C 1
ATOM 1505 O O . GLU A 1 183 ? 5.106 0.837 -2.726 1.00 95.00 183 GLU A O 1
ATOM 1510 N N . GLN A 1 184 ? 3.119 -0.192 -2.852 1.00 93.75 184 GLN A N 1
ATOM 1511 C CA . GLN A 1 184 ? 3.213 -0.478 -4.290 1.00 93.75 184 GLN A CA 1
ATOM 1512 C C . GLN A 1 184 ? 3.393 0.793 -5.132 1.00 93.75 184 GLN A C 1
ATOM 1514 O O . GLN A 1 184 ? 4.148 0.820 -6.109 1.00 93.75 184 GLN A O 1
ATOM 1519 N N . THR A 1 185 ? 2.700 1.874 -4.767 1.00 94.75 185 THR A N 1
ATOM 1520 C CA . THR A 1 185 ? 2.824 3.162 -5.461 1.00 94.75 185 THR A CA 1
ATOM 1521 C C . THR A 1 185 ? 4.205 3.774 -5.247 1.00 94.75 185 THR A C 1
ATOM 1523 O O . THR A 1 185 ? 4.793 4.296 -6.198 1.00 94.75 185 THR A O 1
ATOM 1526 N N . LYS A 1 186 ? 4.753 3.673 -4.032 1.00 94.75 186 LYS A N 1
ATOM 1527 C CA . LYS A 1 186 ? 6.099 4.137 -3.695 1.00 94.75 186 LYS A CA 1
ATOM 1528 C C . LYS A 1 186 ? 7.158 3.376 -4.489 1.00 94.75 186 LYS A C 1
ATOM 1530 O O . LYS A 1 186 ? 7.980 4.015 -5.139 1.00 94.75 186 LYS A O 1
ATOM 1535 N N . GLU A 1 187 ? 7.094 2.047 -4.529 1.00 92.19 187 GLU A N 1
ATOM 1536 C CA . GLU A 1 187 ? 8.013 1.234 -5.338 1.00 92.19 187 GLU A CA 1
ATOM 1537 C C . GLU A 1 187 ? 7.940 1.609 -6.823 1.00 92.19 187 GLU A C 1
ATOM 1539 O O . GLU A 1 187 ? 8.957 1.770 -7.504 1.00 92.19 187 GLU A O 1
ATOM 1544 N N . LYS A 1 188 ? 6.729 1.801 -7.356 1.00 90.75 188 LYS A N 1
ATOM 1545 C CA . LYS A 1 188 ? 6.541 2.239 -8.744 1.00 90.75 188 LYS A CA 1
ATOM 1546 C C . LYS A 1 188 ? 7.136 3.627 -8.989 1.00 90.75 188 LYS A C 1
ATOM 1548 O O . LYS A 1 188 ? 7.731 3.847 -10.044 1.00 90.75 188 LYS A O 1
ATOM 1553 N N . TYR A 1 189 ? 7.002 4.544 -8.035 1.00 92.88 189 TYR A N 1
ATOM 1554 C CA . TYR A 1 189 ? 7.567 5.889 -8.112 1.00 92.88 189 TYR A CA 1
ATOM 1555 C C . TYR A 1 189 ? 9.101 5.884 -8.053 1.00 92.88 189 TYR A C 1
ATOM 1557 O O . TYR A 1 189 ? 9.751 6.567 -8.848 1.00 92.88 189 TYR A O 1
ATOM 1565 N N . GLU A 1 190 ? 9.699 5.081 -7.172 1.00 87.19 190 GLU A N 1
ATOM 1566 C CA . GLU A 1 190 ? 11.155 4.900 -7.098 1.00 87.19 190 GLU A CA 1
ATOM 1567 C C . GLU A 1 190 ? 11.701 4.318 -8.409 1.00 87.19 190 GLU A C 1
ATOM 1569 O O . GLU A 1 190 ? 12.654 4.851 -8.984 1.00 87.19 190 GLU A O 1
ATOM 1574 N N . ASN A 1 191 ? 11.024 3.309 -8.965 1.00 85.94 191 ASN A N 1
ATOM 1575 C CA . ASN A 1 191 ? 11.351 2.751 -10.276 1.00 85.94 191 ASN A CA 1
ATOM 1576 C C . ASN A 1 191 ? 11.221 3.789 -11.405 1.00 85.94 191 ASN A C 1
ATOM 1578 O O . ASN A 1 191 ? 12.081 3.868 -12.285 1.00 85.94 191 ASN A O 1
ATOM 1582 N N . MET A 1 192 ? 10.170 4.616 -11.394 1.00 87.50 192 MET A N 1
ATOM 1583 C CA . MET A 1 192 ? 10.011 5.715 -12.355 1.00 87.50 192 MET A CA 1
ATOM 1584 C C . MET A 1 192 ? 11.135 6.747 -12.236 1.00 87.50 192 MET A C 1
ATOM 1586 O O . MET A 1 192 ? 11.672 7.177 -13.256 1.00 87.50 192 MET A O 1
ATOM 1590 N N . THR A 1 193 ? 11.528 7.100 -11.015 1.00 87.06 193 THR A N 1
ATOM 1591 C CA . THR A 1 193 ? 12.612 8.055 -10.749 1.00 87.06 193 THR A CA 1
ATOM 1592 C C . THR A 1 193 ? 13.956 7.511 -11.236 1.00 87.06 193 THR A C 1
ATOM 1594 O O . THR A 1 193 ? 14.690 8.214 -11.930 1.00 87.06 193 THR A O 1
ATOM 1597 N N . SER A 1 194 ? 14.254 6.236 -10.966 1.00 82.44 194 SER A N 1
ATOM 1598 C CA . SER A 1 194 ? 15.451 5.549 -11.475 1.00 82.44 194 SER A CA 1
ATOM 1599 C C . SER A 1 194 ? 15.496 5.524 -13.010 1.00 82.44 194 SER A C 1
ATOM 1601 O O . SER A 1 194 ? 16.514 5.862 -13.628 1.00 82.44 194 SER A O 1
ATOM 1603 N N . ASN A 1 195 ? 14.362 5.215 -13.648 1.00 81.94 195 ASN A N 1
ATOM 1604 C CA . ASN A 1 195 ? 14.234 5.266 -15.103 1.00 81.94 195 ASN A CA 1
ATOM 1605 C C . ASN A 1 195 ? 14.451 6.687 -15.643 1.00 81.94 195 ASN A C 1
ATOM 1607 O O . ASN A 1 195 ? 15.126 6.853 -16.658 1.00 81.94 195 ASN A O 1
ATOM 1611 N N . TYR A 1 196 ? 13.925 7.713 -14.968 1.00 85.88 196 TYR A N 1
ATOM 1612 C CA . TYR A 1 196 ? 14.108 9.111 -15.357 1.00 85.88 196 TYR A CA 1
ATOM 1613 C C . TYR A 1 196 ? 1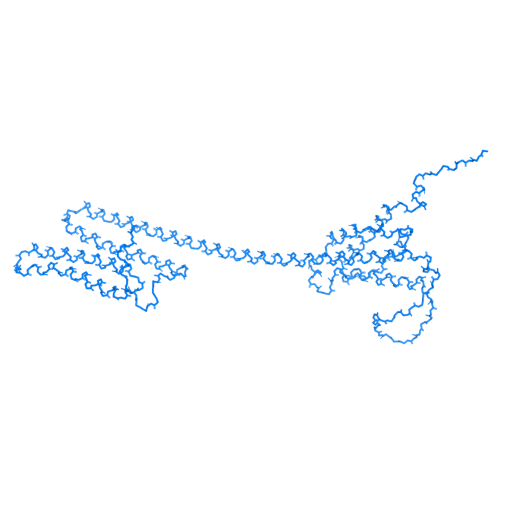5.577 9.546 -15.277 1.00 85.88 196 TYR A C 1
ATOM 1615 O O . TYR A 1 196 ? 16.101 10.088 -16.249 1.00 85.88 196 TYR A O 1
ATOM 1623 N N . ILE A 1 197 ? 16.269 9.244 -14.171 1.00 84.75 197 ILE A N 1
ATOM 1624 C CA . ILE A 1 197 ? 17.708 9.518 -14.012 1.00 84.75 197 ILE A CA 1
ATOM 1625 C C . ILE A 1 197 ? 18.509 8.813 -15.112 1.00 84.75 197 ILE A C 1
ATOM 1627 O O . ILE A 1 197 ? 19.395 9.416 -15.718 1.00 84.75 197 ILE A O 1
ATOM 1631 N N . SER A 1 198 ? 18.164 7.561 -15.419 1.00 83.06 198 SER A N 1
ATOM 1632 C CA . SER A 1 198 ? 18.799 6.804 -16.499 1.00 83.06 198 SER A CA 1
ATOM 1633 C C . SER A 1 198 ? 18.602 7.487 -17.857 1.00 83.06 198 SER A C 1
ATOM 1635 O O . SER A 1 198 ? 19.578 7.730 -18.562 1.00 83.06 198 SER A O 1
ATOM 1637 N N . ILE A 1 199 ? 17.368 7.865 -18.214 1.00 83.50 199 ILE A N 1
ATOM 1638 C CA . ILE A 1 199 ? 17.070 8.583 -19.466 1.00 83.50 199 ILE A CA 1
ATOM 1639 C C . ILE A 1 199 ? 17.852 9.901 -19.541 1.00 83.50 199 ILE A C 1
ATOM 1641 O O . ILE A 1 199 ? 18.447 10.189 -20.580 1.00 83.50 199 ILE A O 1
ATOM 1645 N N . LEU A 1 200 ? 17.902 10.667 -18.446 1.00 85.69 200 LEU A N 1
ATOM 1646 C CA . LEU A 1 200 ? 18.659 11.918 -18.368 1.00 85.69 200 LEU A CA 1
ATOM 1647 C C . LEU A 1 200 ? 20.159 11.680 -18.611 1.00 85.69 200 LEU A C 1
ATOM 1649 O O . LEU A 1 200 ? 20.786 12.413 -19.374 1.00 85.69 200 LEU A O 1
ATOM 1653 N N . GLY A 1 201 ? 20.720 10.622 -18.018 1.00 84.00 201 GLY A N 1
ATOM 1654 C CA . GLY A 1 201 ? 22.114 10.224 -18.206 1.00 84.00 201 GLY A CA 1
ATOM 1655 C C . GLY A 1 201 ? 22.441 9.844 -19.653 1.00 84.00 201 GLY A C 1
ATOM 1656 O O . GLY A 1 201 ? 23.451 10.300 -20.189 1.00 84.00 201 GLY A O 1
ATOM 1657 N N . ILE A 1 202 ? 21.575 9.075 -20.328 1.00 81.50 202 ILE A N 1
ATOM 1658 C CA . ILE A 1 202 ? 21.751 8.789 -21.761 1.00 81.50 202 ILE A CA 1
ATOM 1659 C C . ILE A 1 202 ? 21.634 10.060 -22.591 1.00 81.50 202 ILE A C 1
ATOM 1661 O O . ILE A 1 202 ? 22.451 10.268 -23.484 1.00 81.50 202 ILE A O 1
ATOM 1665 N N . PHE A 1 203 ? 20.644 10.906 -22.317 1.00 81.69 203 PHE A N 1
ATOM 1666 C CA . PHE A 1 203 ? 20.468 12.144 -23.064 1.00 81.69 203 PHE A CA 1
ATOM 1667 C C . PHE A 1 203 ? 21.711 13.034 -22.952 1.00 81.69 203 PHE A C 1
ATOM 1669 O O . PHE A 1 203 ? 22.215 13.510 -23.967 1.00 81.69 203 PHE A O 1
ATOM 1676 N N . ALA A 1 204 ? 22.277 13.162 -21.750 1.00 86.19 204 ALA A N 1
ATOM 1677 C CA . ALA A 1 204 ? 23.537 13.859 -21.534 1.00 86.19 204 ALA A CA 1
ATOM 1678 C C . ALA A 1 204 ? 24.700 13.207 -22.300 1.00 86.19 204 ALA A C 1
ATOM 1680 O O . ALA A 1 204 ? 25.441 13.907 -22.985 1.00 86.19 204 ALA A O 1
ATOM 1681 N N . ALA A 1 205 ? 24.844 11.877 -22.254 1.00 82.88 205 ALA A N 1
ATOM 1682 C CA . ALA A 1 205 ? 25.899 11.171 -22.983 1.00 82.88 205 ALA A CA 1
ATOM 1683 C C . ALA A 1 205 ? 25.783 11.355 -24.508 1.00 82.88 205 ALA A C 1
ATOM 1685 O O . ALA A 1 205 ? 26.791 11.596 -25.177 1.00 82.88 205 ALA A O 1
ATOM 1686 N N . ILE A 1 206 ? 24.563 11.301 -25.059 1.00 81.62 206 ILE A N 1
ATOM 1687 C CA . ILE A 1 206 ? 24.303 11.544 -26.484 1.00 81.62 206 ILE A CA 1
ATOM 1688 C C . ILE A 1 206 ? 24.630 12.993 -26.839 1.00 81.62 206 ILE A C 1
ATOM 1690 O O . ILE A 1 206 ? 25.341 13.210 -27.814 1.00 81.62 206 ILE A O 1
ATOM 1694 N N . LEU A 1 207 ? 24.163 13.975 -26.058 1.00 85.12 207 LEU A N 1
ATOM 1695 C CA . LEU A 1 207 ? 24.440 15.392 -26.311 1.00 85.12 207 LEU A CA 1
ATOM 1696 C C . LEU A 1 207 ? 25.939 15.695 -26.272 1.00 85.12 207 LEU A C 1
ATOM 1698 O O . LEU A 1 207 ? 26.459 16.308 -27.201 1.00 85.12 207 LEU A O 1
ATOM 1702 N N . MET A 1 208 ? 26.645 15.226 -25.240 1.00 84.94 208 MET A N 1
ATOM 1703 C CA . MET A 1 208 ? 28.091 15.422 -25.111 1.00 84.94 208 MET A CA 1
ATOM 1704 C C . MET A 1 208 ? 28.850 14.755 -26.259 1.00 84.94 208 MET A C 1
ATOM 1706 O O . MET A 1 208 ? 29.763 15.357 -26.819 1.00 84.94 208 MET A O 1
ATOM 1710 N N . THR A 1 209 ? 28.446 13.549 -26.671 1.00 82.00 209 THR A N 1
ATOM 1711 C CA . THR A 1 209 ? 29.075 12.872 -27.814 1.00 82.00 209 THR A CA 1
ATOM 1712 C C . THR A 1 209 ? 28.769 13.566 -29.138 1.00 82.00 209 THR A C 1
ATOM 1714 O O . THR A 1 209 ? 29.663 13.724 -29.962 1.00 82.00 209 THR A O 1
ATOM 1717 N N . ALA A 1 210 ? 27.525 13.991 -29.363 1.00 80.88 210 ALA A N 1
ATOM 1718 C CA . ALA A 1 210 ? 27.119 14.649 -30.598 1.00 80.88 210 ALA A CA 1
ATOM 1719 C C . ALA A 1 210 ? 27.810 16.009 -30.746 1.00 80.88 210 ALA A C 1
ATOM 1721 O O . ALA A 1 210 ? 28.423 16.272 -31.779 1.00 80.88 210 ALA A O 1
ATOM 1722 N N . PHE A 1 211 ? 27.784 16.845 -29.705 1.00 82.62 211 PHE A N 1
ATOM 1723 C CA . PHE A 1 211 ? 28.459 18.141 -29.730 1.00 82.62 211 PHE A CA 1
ATOM 1724 C C . PHE A 1 211 ? 29.984 18.003 -29.745 1.00 82.62 211 PHE A C 1
ATOM 1726 O O . PHE A 1 211 ? 30.635 18.695 -30.525 1.00 82.62 211 PHE A O 1
ATOM 1733 N N . GLY A 1 212 ? 30.558 17.071 -28.976 1.00 82.69 212 GLY A N 1
ATOM 1734 C CA . GLY A 1 212 ? 31.997 16.793 -29.010 1.00 82.69 212 GLY A CA 1
ATOM 1735 C C . GLY A 1 212 ? 32.465 16.242 -30.362 1.00 82.69 212 GLY A C 1
ATOM 1736 O O . GLY A 1 212 ? 33.516 16.637 -30.871 1.00 82.69 212 GLY A O 1
ATOM 1737 N N . GLY A 1 213 ? 31.653 15.389 -30.992 1.00 79.06 213 GLY A N 1
ATOM 1738 C CA . GLY A 1 213 ? 31.892 14.863 -32.333 1.00 79.06 213 GLY A CA 1
ATOM 1739 C C . GLY A 1 213 ? 31.838 15.959 -33.396 1.00 79.06 213 GLY A C 1
ATOM 1740 O O . GLY A 1 213 ? 32.779 16.097 -34.172 1.00 79.06 213 GLY A O 1
ATOM 1741 N N . ILE A 1 214 ? 30.789 16.789 -33.397 1.00 81.75 214 ILE A N 1
ATOM 1742 C CA . ILE A 1 214 ? 30.638 17.912 -34.341 1.00 81.75 214 ILE A CA 1
ATOM 1743 C C . ILE A 1 214 ? 31.786 18.916 -34.200 1.00 81.75 214 ILE A C 1
ATOM 1745 O O . ILE A 1 214 ? 32.336 19.350 -35.212 1.00 81.75 214 ILE A O 1
ATOM 1749 N N . GLN A 1 215 ? 32.187 19.268 -32.975 1.00 84.69 215 GLN A N 1
ATOM 1750 C CA . GLN A 1 215 ? 33.335 20.153 -32.750 1.00 84.69 215 GLN A CA 1
ATOM 1751 C C . GLN A 1 215 ? 34.634 19.546 -33.291 1.00 84.69 215 GLN A C 1
ATOM 1753 O O . GLN A 1 215 ? 35.392 20.235 -33.969 1.00 84.69 215 GLN A O 1
ATOM 1758 N N . SER A 1 216 ? 34.857 18.248 -33.072 1.00 80.81 216 SER A N 1
ATOM 1759 C CA . SER A 1 216 ? 36.034 17.546 -33.597 1.00 80.81 216 SER A CA 1
ATOM 1760 C C . SER A 1 216 ? 36.062 17.532 -35.129 1.00 80.81 216 SER A C 1
ATOM 1762 O O . SER A 1 216 ? 37.096 17.834 -35.723 1.00 80.81 216 SER A O 1
ATOM 1764 N N . PHE A 1 217 ? 34.923 17.264 -35.783 1.00 77.25 217 PHE A N 1
ATOM 1765 C CA . PHE A 1 217 ? 34.814 17.368 -37.243 1.00 77.25 217 PHE A CA 1
ATOM 1766 C C . PHE A 1 217 ? 35.068 18.798 -37.723 1.00 77.25 217 PHE A C 1
ATOM 1768 O O . PHE A 1 217 ? 35.835 18.995 -38.662 1.00 77.25 217 PHE A O 1
ATOM 1775 N N . THR A 1 218 ? 34.484 19.795 -37.056 1.00 82.00 218 THR A N 1
ATOM 1776 C CA . THR A 1 218 ? 34.648 21.212 -37.413 1.00 82.00 218 THR A CA 1
ATOM 1777 C C . THR A 1 218 ? 36.124 21.620 -37.404 1.00 82.00 218 THR A C 1
ATOM 1779 O O . THR A 1 218 ? 36.588 22.217 -38.370 1.00 82.00 218 THR A O 1
ATOM 1782 N N . SER A 1 219 ? 36.893 21.222 -36.386 1.00 81.75 219 SER A N 1
ATOM 1783 C CA . SER A 1 219 ? 38.334 21.506 -36.298 1.00 81.75 219 SER A CA 1
ATOM 1784 C C . SER A 1 219 ? 39.159 20.824 -37.396 1.00 81.75 219 SER A C 1
ATOM 1786 O O . SER A 1 219 ? 40.100 21.418 -37.923 1.00 81.75 219 SER A O 1
ATOM 1788 N N . ILE A 1 220 ? 38.807 19.588 -37.772 1.00 78.88 220 ILE A N 1
ATOM 1789 C CA . ILE A 1 220 ? 39.465 18.859 -38.870 1.00 78.88 220 ILE A CA 1
ATOM 1790 C C . ILE A 1 220 ? 39.241 19.580 -40.207 1.00 78.88 220 ILE A C 1
ATOM 1792 O O . ILE A 1 220 ? 40.186 19.710 -40.986 1.00 78.88 220 ILE A O 1
ATOM 1796 N N . TYR A 1 221 ? 38.022 20.076 -40.446 1.00 76.06 221 TYR A N 1
ATOM 1797 C CA . TYR A 1 221 ? 37.652 20.792 -41.672 1.00 76.06 221 TYR A CA 1
ATOM 1798 C C . TYR A 1 221 ? 38.170 22.228 -41.739 1.00 76.06 221 TYR A C 1
ATOM 1800 O O . TYR A 1 221 ? 38.466 22.712 -42.825 1.00 76.06 221 TYR A O 1
ATOM 1808 N N . GLN A 1 222 ? 38.302 22.915 -40.603 1.00 79.06 222 GLN A N 1
ATOM 1809 C CA . GLN A 1 222 ? 38.838 24.278 -40.568 1.00 79.06 222 GLN A CA 1
ATOM 1810 C C . GLN A 1 222 ? 40.329 24.336 -40.934 1.00 79.06 222 GLN A C 1
ATOM 1812 O O . GLN A 1 222 ? 40.759 25.300 -41.560 1.00 79.06 222 GLN A O 1
ATOM 1817 N N . ASN A 1 223 ? 41.105 23.305 -40.582 1.00 68.44 223 ASN A N 1
ATOM 1818 C CA . ASN A 1 223 ? 42.562 23.294 -40.758 1.00 68.44 223 ASN A CA 1
ATOM 1819 C C . ASN A 1 223 ? 43.057 22.536 -41.999 1.00 68.44 223 ASN A C 1
ATOM 1821 O O . ASN A 1 223 ? 44.262 22.505 -42.236 1.00 68.44 223 ASN A O 1
ATOM 1825 N N . ASN A 1 224 ? 42.171 21.923 -42.789 1.00 69.31 224 ASN A N 1
ATOM 1826 C CA . ASN A 1 224 ? 42.562 21.134 -43.957 1.00 69.31 224 ASN A CA 1
ATOM 1827 C C . ASN A 1 224 ? 41.619 21.376 -45.138 1.00 69.31 224 ASN A C 1
ATOM 1829 O O . ASN A 1 224 ? 40.406 21.196 -45.032 1.00 69.31 224 ASN A O 1
ATOM 1833 N N . SER A 1 225 ? 42.184 21.689 -46.302 1.00 69.62 225 SER A N 1
ATOM 1834 C CA . SER A 1 225 ? 41.460 21.690 -47.574 1.00 69.62 225 SER A CA 1
ATOM 1835 C C . SER A 1 225 ? 41.362 20.263 -48.125 1.00 69.62 225 SER A C 1
ATOM 1837 O O . SER A 1 225 ? 42.142 19.872 -48.995 1.00 69.62 225 SER A O 1
ATOM 1839 N N . PHE A 1 226 ? 40.440 19.461 -47.588 1.00 70.56 226 PHE A N 1
ATOM 1840 C CA . PHE A 1 226 ? 40.160 18.130 -48.131 1.00 70.56 226 PHE A CA 1
ATOM 1841 C C . PHE A 1 226 ? 39.343 18.225 -49.426 1.00 70.56 226 PHE A C 1
ATOM 1843 O O . PHE A 1 226 ? 38.403 19.025 -49.492 1.00 70.56 226 PHE A O 1
ATOM 1850 N N . PRO A 1 227 ? 39.641 17.400 -50.446 1.00 77.44 227 PRO A N 1
ATOM 1851 C CA . PRO A 1 227 ? 38.722 17.208 -51.555 1.00 77.44 227 PRO A CA 1
ATOM 1852 C C . PRO A 1 227 ? 37.422 16.540 -51.057 1.00 77.44 227 PRO A C 1
ATOM 1854 O O . PRO A 1 227 ? 37.372 15.915 -49.990 1.00 77.44 227 PRO A O 1
ATOM 1857 N N . LEU A 1 228 ? 36.330 16.741 -51.801 1.00 76.88 228 LEU A N 1
ATOM 1858 C CA . LEU A 1 228 ? 34.970 16.385 -51.369 1.00 76.88 228 LEU A CA 1
ATOM 1859 C C . LEU A 1 228 ? 34.801 14.878 -51.099 1.00 76.88 228 LEU A C 1
ATOM 1861 O O . LEU A 1 228 ? 34.027 14.493 -50.224 1.00 76.88 228 LEU A O 1
ATOM 1865 N N . ASP A 1 229 ? 35.541 14.032 -51.811 1.00 79.19 229 ASP A N 1
ATOM 1866 C CA . ASP A 1 229 ? 35.567 12.577 -51.646 1.00 79.19 229 ASP A CA 1
ATOM 1867 C C . ASP A 1 229 ? 36.171 12.144 -50.299 1.00 79.19 229 ASP A C 1
ATOM 1869 O O . ASP A 1 229 ? 35.581 11.313 -49.605 1.00 79.19 229 ASP A O 1
ATOM 1873 N N . ASP A 1 230 ? 37.283 12.753 -49.880 1.00 79.69 230 ASP A N 1
ATOM 1874 C CA . ASP A 1 230 ? 37.932 12.454 -48.594 1.00 79.69 230 ASP A CA 1
ATOM 1875 C C . ASP A 1 230 ? 37.113 12.970 -47.403 1.00 79.69 230 ASP A C 1
ATOM 1877 O O . ASP A 1 230 ? 36.963 12.281 -46.389 1.00 79.6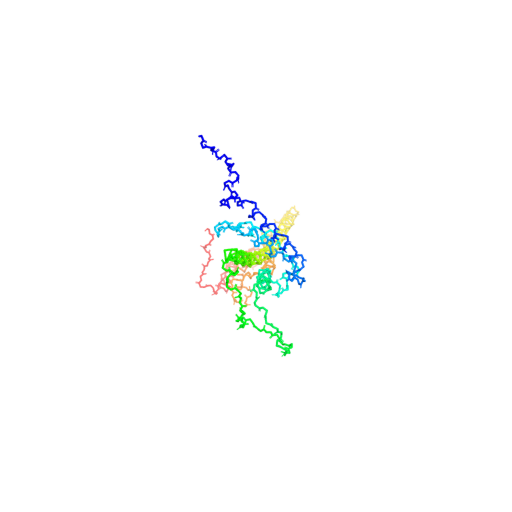9 230 ASP A O 1
ATOM 1881 N N . SER A 1 231 ? 36.496 14.145 -47.559 1.00 80.81 231 SER A N 1
ATOM 1882 C CA . SER A 1 231 ? 35.528 14.692 -46.604 1.00 80.81 231 SER A CA 1
ATOM 1883 C C . SER A 1 231 ? 34.339 13.745 -46.392 1.00 80.81 231 SER A C 1
ATOM 1885 O O . SER A 1 231 ? 33.977 13.399 -45.261 1.00 80.81 231 SER A O 1
ATOM 1887 N N . LEU A 1 232 ? 33.747 13.271 -47.488 1.00 81.06 232 LEU A N 1
ATOM 1888 C CA . LEU A 1 232 ? 32.584 12.395 -47.441 1.00 81.06 232 LEU A CA 1
ATOM 1889 C C . LEU A 1 232 ? 32.916 11.032 -46.811 1.00 81.06 232 LEU A C 1
ATOM 1891 O O . LEU A 1 232 ? 32.104 10.489 -46.056 1.00 81.06 232 LEU A O 1
ATOM 1895 N N . LEU A 1 233 ? 34.117 10.502 -47.059 1.00 83.12 233 LEU A N 1
ATOM 1896 C CA . LEU A 1 233 ? 34.598 9.256 -46.461 1.00 83.12 233 LEU A CA 1
ATOM 1897 C C . LEU A 1 233 ? 34.738 9.387 -44.936 1.00 83.12 233 LEU A C 1
ATOM 1899 O O . LEU A 1 233 ? 34.205 8.559 -44.191 1.00 83.12 233 LEU A O 1
ATOM 1903 N N . ILE A 1 234 ? 35.386 10.457 -44.464 1.00 82.75 234 ILE A N 1
ATOM 1904 C CA . ILE A 1 234 ? 35.546 10.758 -43.033 1.00 82.75 234 ILE A CA 1
ATOM 1905 C C . ILE A 1 234 ? 34.178 10.926 -42.351 1.00 82.75 234 ILE A C 1
ATOM 1907 O O . ILE A 1 234 ? 33.960 10.389 -41.261 1.00 82.75 234 ILE A O 1
ATOM 1911 N N . ALA A 1 235 ? 33.227 11.598 -43.008 1.00 82.00 235 ALA A N 1
ATOM 1912 C CA . ALA A 1 235 ? 31.866 11.752 -42.500 1.00 82.00 235 ALA A CA 1
ATOM 1913 C C . ALA A 1 235 ? 31.139 10.402 -42.363 1.00 82.00 235 ALA A C 1
ATOM 1915 O O . ALA A 1 235 ? 30.532 10.137 -41.326 1.00 82.00 235 ALA A O 1
ATOM 1916 N N . CYS A 1 236 ? 31.235 9.514 -43.359 1.00 85.44 236 CYS A N 1
ATOM 1917 C CA . CYS A 1 236 ? 30.597 8.194 -43.310 1.00 85.44 236 CYS A CA 1
ATOM 1918 C C . CYS A 1 236 ? 31.140 7.324 -42.166 1.00 85.44 236 CYS A C 1
ATOM 1920 O O . CYS A 1 236 ? 30.359 6.696 -41.450 1.00 85.44 236 CYS A O 1
ATOM 1922 N N . ILE A 1 237 ? 32.461 7.325 -41.950 1.00 84.69 237 ILE A N 1
ATOM 1923 C CA . ILE A 1 237 ? 33.089 6.627 -40.815 1.00 84.69 237 ILE A CA 1
ATOM 1924 C C . ILE A 1 237 ? 32.613 7.228 -39.483 1.00 84.69 237 ILE A C 1
ATOM 1926 O O . ILE A 1 237 ? 32.264 6.492 -38.557 1.00 84.69 237 ILE A O 1
ATOM 1930 N N . GLY A 1 238 ? 32.523 8.559 -39.404 1.00 82.69 238 GLY A N 1
ATOM 1931 C CA . GLY A 1 238 ? 31.971 9.275 -38.254 1.00 82.69 238 GLY A CA 1
ATOM 1932 C C . GLY A 1 238 ? 30.537 8.875 -37.913 1.00 82.69 238 GLY A C 1
ATOM 1933 O O . GLY A 1 238 ? 30.232 8.555 -36.763 1.00 82.69 238 GLY A O 1
ATOM 1934 N N . PHE A 1 239 ? 29.658 8.832 -38.916 1.00 82.44 239 PHE A N 1
ATOM 1935 C CA . PHE A 1 239 ? 28.260 8.439 -38.740 1.00 82.44 239 PHE A CA 1
ATOM 1936 C C . PHE A 1 239 ? 28.102 6.977 -38.310 1.00 82.44 239 PHE A C 1
ATOM 1938 O O . PHE A 1 239 ? 27.242 6.690 -37.477 1.00 82.44 239 PHE A O 1
ATOM 1945 N N . ILE A 1 240 ? 28.952 6.063 -38.794 1.00 86.50 240 ILE A N 1
ATOM 1946 C CA . ILE A 1 240 ? 29.001 4.682 -38.285 1.00 86.50 240 ILE A CA 1
ATOM 1947 C C . ILE A 1 240 ? 29.317 4.681 -36.782 1.00 86.50 240 ILE A C 1
ATOM 1949 O O . ILE A 1 240 ? 28.625 4.015 -36.010 1.00 86.50 240 ILE A O 1
ATOM 1953 N N . GLY A 1 241 ? 30.317 5.461 -36.355 1.00 83.25 241 GLY A N 1
ATOM 1954 C CA . GLY A 1 241 ? 30.695 5.591 -34.945 1.00 83.25 241 GLY A CA 1
ATOM 1955 C C . GLY A 1 241 ? 29.560 6.127 -34.067 1.00 83.25 241 GLY A C 1
ATOM 1956 O O . GLY A 1 241 ? 29.263 5.550 -33.020 1.00 83.25 241 GLY A O 1
ATOM 1957 N N . ILE A 1 242 ? 28.869 7.178 -34.519 1.00 81.69 242 ILE A N 1
ATOM 1958 C CA . ILE A 1 242 ? 27.733 7.770 -33.794 1.00 81.69 242 ILE A CA 1
ATOM 1959 C C . ILE A 1 242 ? 26.574 6.769 -33.670 1.00 81.69 242 ILE A C 1
ATOM 1961 O O . ILE A 1 242 ? 26.012 6.616 -32.585 1.00 81.69 242 ILE A O 1
ATOM 1965 N N . ILE A 1 243 ? 26.229 6.046 -34.740 1.00 83.50 243 ILE A N 1
ATOM 1966 C CA . ILE A 1 243 ? 25.148 5.045 -34.716 1.00 83.50 243 ILE A CA 1
ATOM 1967 C C . ILE A 1 243 ? 25.475 3.896 -33.752 1.00 83.50 243 ILE A C 1
ATOM 1969 O O . ILE A 1 243 ? 24.606 3.477 -32.984 1.00 83.50 243 ILE A O 1
ATOM 1973 N N . LEU A 1 244 ? 26.720 3.406 -33.751 1.00 83.75 244 LEU A N 1
ATOM 1974 C CA . LEU A 1 244 ? 27.169 2.366 -32.819 1.00 83.75 244 LEU A CA 1
ATOM 1975 C C . LEU A 1 244 ? 27.100 2.836 -31.364 1.00 83.75 244 LEU A C 1
ATOM 1977 O O . LEU A 1 244 ? 26.670 2.080 -30.492 1.00 83.75 244 LEU A O 1
ATOM 1981 N N . LEU A 1 245 ? 27.473 4.088 -31.104 1.00 81.19 245 LEU A N 1
ATOM 1982 C CA . LEU A 1 245 ? 27.415 4.673 -29.771 1.00 81.19 245 LEU A CA 1
ATOM 1983 C C . LEU A 1 245 ? 25.972 4.848 -29.285 1.00 81.19 245 LEU A C 1
ATOM 1985 O O . LEU A 1 245 ? 25.653 4.433 -28.172 1.00 81.19 245 LEU A O 1
ATOM 1989 N N . ILE A 1 246 ? 25.076 5.376 -30.125 1.00 80.75 246 ILE A N 1
ATOM 1990 C CA . ILE A 1 246 ? 23.642 5.475 -29.806 1.00 80.75 246 ILE A CA 1
ATOM 1991 C C . ILE A 1 246 ? 23.068 4.089 -29.504 1.00 80.75 246 ILE A C 1
ATOM 1993 O O . ILE A 1 246 ? 22.322 3.923 -28.540 1.00 80.75 246 ILE A O 1
ATOM 1997 N N . PHE A 1 247 ? 23.436 3.073 -30.284 1.00 82.38 247 PHE A N 1
ATOM 1998 C CA . PHE A 1 247 ? 22.998 1.705 -30.037 1.00 82.38 247 PHE A CA 1
ATOM 1999 C C . PHE A 1 247 ? 23.530 1.134 -28.719 1.00 82.38 247 PHE A C 1
ATOM 2001 O O . PHE A 1 247 ? 22.772 0.491 -27.992 1.00 82.38 247 PHE A O 1
ATOM 2008 N N . LEU A 1 248 ? 24.798 1.379 -28.382 1.00 81.62 248 LEU A N 1
ATOM 2009 C CA . LEU A 1 248 ? 25.382 0.957 -27.109 1.00 81.62 248 LEU A CA 1
ATOM 2010 C C . LEU A 1 248 ? 24.639 1.599 -25.935 1.00 81.62 248 LEU A C 1
ATOM 2012 O O . LEU A 1 248 ? 24.252 0.893 -25.006 1.00 81.62 248 LEU A O 1
ATOM 2016 N N . LEU A 1 249 ? 24.375 2.905 -26.006 1.00 79.12 249 LEU A N 1
ATOM 2017 C CA . LEU A 1 249 ? 23.620 3.629 -24.982 1.00 79.12 249 LEU A CA 1
ATOM 2018 C C . LEU A 1 249 ? 22.186 3.105 -24.861 1.00 79.12 249 LEU A C 1
ATOM 2020 O O . LEU A 1 249 ? 21.729 2.829 -23.755 1.00 79.12 249 LEU A O 1
ATOM 2024 N N . MET A 1 250 ? 21.503 2.875 -25.985 1.00 77.31 250 MET A N 1
ATOM 2025 C CA . MET A 1 250 ? 20.166 2.279 -26.004 1.00 77.31 250 MET A CA 1
ATOM 2026 C C . MET A 1 250 ? 20.177 0.878 -25.372 1.00 77.31 250 MET A C 1
ATOM 2028 O O . MET A 1 250 ? 19.337 0.567 -24.531 1.00 77.31 250 MET A O 1
ATOM 2032 N N . ASN A 1 251 ? 21.157 0.036 -25.707 1.00 79.88 251 ASN A N 1
ATOM 2033 C CA . ASN A 1 251 ? 21.315 -1.301 -25.131 1.00 79.88 251 ASN A CA 1
ATOM 2034 C C . ASN A 1 251 ? 21.620 -1.271 -23.626 1.00 79.88 251 ASN A C 1
ATOM 2036 O O . ASN A 1 251 ? 21.131 -2.120 -22.880 1.00 79.88 251 ASN A O 1
ATOM 2040 N N . SER A 1 252 ? 22.366 -0.270 -23.160 1.00 74.94 252 SER A N 1
ATOM 2041 C CA . SER A 1 252 ? 22.549 -0.015 -21.732 1.00 74.94 252 SER A CA 1
ATOM 2042 C C . SER A 1 252 ? 21.231 0.379 -21.052 1.00 74.94 252 SER A C 1
ATOM 2044 O O . SER A 1 252 ? 20.921 -0.188 -20.007 1.00 74.94 252 SER A O 1
ATOM 2046 N N . ILE A 1 253 ? 20.392 1.232 -21.666 1.00 73.56 253 ILE A N 1
ATOM 2047 C CA . ILE A 1 253 ? 19.030 1.540 -21.163 1.00 73.56 253 ILE A CA 1
ATOM 2048 C C . ILE A 1 253 ? 18.203 0.270 -21.043 1.00 73.56 253 ILE A C 1
ATOM 2050 O O . ILE A 1 253 ? 17.548 0.049 -20.032 1.00 73.56 253 ILE A O 1
ATOM 2054 N N . ALA A 1 254 ? 18.222 -0.573 -22.071 1.00 72.81 254 ALA A N 1
ATOM 2055 C CA . ALA A 1 254 ? 17.472 -1.823 -22.100 1.00 72.81 254 ALA A CA 1
ATOM 2056 C C . ALA A 1 254 ? 17.807 -2.700 -20.889 1.00 72.81 254 ALA A C 1
ATOM 2058 O O . ALA A 1 254 ? 16.923 -3.150 -20.162 1.00 72.81 254 ALA A O 1
ATOM 2059 N N . LYS A 1 255 ? 19.108 -2.867 -20.625 1.00 74.25 255 LYS A N 1
ATOM 2060 C CA . LYS A 1 255 ? 19.598 -3.638 -19.482 1.00 74.25 255 LYS A CA 1
ATOM 2061 C C . LYS A 1 255 ? 19.231 -2.997 -18.143 1.00 74.25 255 LYS A C 1
ATOM 2063 O O . LYS A 1 255 ? 18.812 -3.724 -17.251 1.00 74.25 255 LYS A O 1
ATOM 2068 N N . LEU A 1 256 ? 19.339 -1.672 -18.012 1.00 67.12 256 LEU A N 1
ATOM 2069 C CA . LEU A 1 256 ? 19.005 -0.946 -16.777 1.00 67.12 256 LEU A CA 1
ATOM 2070 C C . LEU A 1 256 ? 17.496 -0.914 -16.488 1.00 67.12 256 LEU A C 1
ATOM 2072 O O . LEU A 1 256 ? 17.084 -1.016 -15.342 1.00 67.12 256 LEU A O 1
ATOM 2076 N N . THR A 1 257 ? 16.667 -0.830 -17.528 1.00 66.31 257 THR A N 1
ATOM 2077 C CA . THR A 1 257 ? 15.196 -0.801 -17.423 1.00 66.31 257 THR A CA 1
ATOM 2078 C C . THR A 1 257 ? 14.567 -2.198 -17.381 1.00 66.31 257 THR A C 1
ATOM 2080 O O . THR A 1 257 ? 13.342 -2.324 -17.355 1.00 66.31 257 THR A O 1
ATOM 2083 N N . GLY A 1 258 ? 15.379 -3.262 -17.438 1.00 67.75 258 GLY A N 1
ATOM 2084 C CA . GLY A 1 258 ? 14.914 -4.652 -17.499 1.00 67.75 258 GLY A CA 1
ATOM 2085 C C . GLY A 1 258 ? 14.155 -5.011 -18.785 1.00 67.75 258 GLY A C 1
ATOM 2086 O O . GLY A 1 258 ? 13.558 -6.085 -18.875 1.00 67.75 258 GLY A O 1
ATOM 2087 N N . LYS A 1 259 ? 14.159 -4.134 -19.796 1.00 67.31 259 LYS A N 1
ATOM 2088 C CA . LYS A 1 259 ? 13.459 -4.337 -21.069 1.00 67.31 259 LYS A CA 1
ATOM 2089 C C . LYS A 1 259 ? 14.405 -4.914 -22.118 1.00 67.31 259 LYS A C 1
ATOM 2091 O O . LYS A 1 259 ? 15.553 -4.512 -22.248 1.00 67.31 259 LYS A O 1
ATOM 2096 N N . LYS A 1 260 ? 13.920 -5.850 -22.932 1.00 69.69 260 LYS A N 1
ATOM 2097 C CA . LYS A 1 260 ? 14.699 -6.417 -24.044 1.00 69.69 260 LYS A CA 1
ATOM 2098 C C . LYS A 1 260 ? 14.471 -5.565 -25.303 1.00 69.69 260 LYS A C 1
ATOM 2100 O O . LYS A 1 260 ? 13.337 -5.462 -25.753 1.00 69.69 260 LYS A O 1
ATOM 2105 N N . LEU A 1 261 ? 15.525 -4.998 -25.906 1.00 64.06 261 LEU A N 1
ATOM 2106 C CA . LEU A 1 261 ? 15.482 -4.280 -27.211 1.00 64.06 261 LEU A CA 1
ATOM 2107 C C . LEU A 1 261 ? 15.325 -5.208 -28.422 1.00 64.06 261 LEU A C 1
ATOM 2109 O O . LEU A 1 261 ? 15.875 -5.004 -29.505 1.00 64.06 261 LEU A O 1
ATOM 2113 N N . ASP A 1 262 ? 14.660 -6.316 -28.194 1.00 65.88 262 ASP A N 1
ATOM 2114 C CA . ASP A 1 262 ? 14.890 -7.536 -28.912 1.00 65.88 262 ASP A CA 1
ATOM 2115 C C . ASP A 1 262 ? 13.700 -7.788 -29.824 1.00 65.88 262 ASP A C 1
ATOM 2117 O O . ASP A 1 262 ? 12.596 -8.024 -29.342 1.00 65.88 262 ASP A O 1
ATOM 2121 N N . SER A 1 263 ? 13.888 -7.656 -31.138 1.00 59.47 263 SER A N 1
ATOM 2122 C CA . SER A 1 263 ? 12.762 -7.762 -32.077 1.00 59.47 263 SER A CA 1
ATOM 2123 C C . SER A 1 263 ? 12.329 -9.209 -32.341 1.00 59.47 263 SER A C 1
ATOM 2125 O O . SER A 1 263 ? 11.233 -9.436 -32.855 1.00 59.47 263 SER A O 1
ATOM 2127 N N . LYS A 1 264 ? 13.175 -10.193 -31.998 1.00 61.53 264 LYS A N 1
ATOM 2128 C CA . LYS A 1 264 ? 12.962 -11.624 -32.250 1.00 61.53 264 LYS A CA 1
ATOM 2129 C C . LYS A 1 264 ? 13.595 -12.479 -31.155 1.00 61.53 264 LYS A C 1
ATOM 2131 O O . LYS A 1 264 ? 14.699 -12.210 -30.708 1.00 61.53 264 LYS A O 1
ATOM 2136 N N . THR A 1 265 ? 12.975 -13.610 -30.845 1.00 57.72 265 THR A N 1
ATOM 2137 C CA . THR A 1 265 ? 13.541 -14.697 -30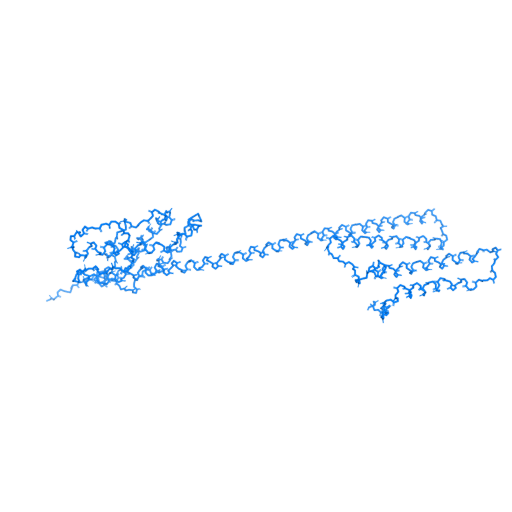.026 1.00 57.72 265 THR A CA 1
ATOM 2138 C C . THR A 1 265 ? 14.546 -15.553 -30.815 1.00 57.72 265 THR A C 1
ATOM 2140 O O . THR A 1 265 ? 14.516 -16.779 -30.764 1.00 57.72 265 THR A O 1
ATOM 2143 N N . SER A 1 266 ? 15.428 -14.922 -31.596 1.00 61.94 266 SER A N 1
ATOM 2144 C CA . SER A 1 266 ? 16.489 -15.620 -32.331 1.00 61.94 266 SER A CA 1
ATOM 2145 C C . SER A 1 266 ? 17.811 -15.495 -31.583 1.00 61.94 266 SER A C 1
ATOM 2147 O O . SER A 1 266 ? 18.155 -14.427 -31.087 1.00 61.94 266 SER A O 1
ATOM 2149 N N . ASN A 1 267 ? 18.590 -16.577 -31.544 1.00 65.94 267 ASN A N 1
ATOM 2150 C CA . ASN A 1 267 ? 19.886 -16.609 -30.859 1.00 65.94 267 ASN A CA 1
ATOM 2151 C C . ASN A 1 267 ? 20.965 -15.756 -31.571 1.00 65.94 267 ASN A C 1
ATOM 2153 O O . ASN A 1 267 ? 22.059 -15.551 -31.052 1.00 65.94 267 ASN A O 1
ATOM 2157 N N . LYS A 1 268 ? 20.691 -15.263 -32.787 1.00 74.75 268 LYS A N 1
ATOM 2158 C CA . LYS A 1 268 ? 21.673 -14.545 -33.610 1.00 74.75 268 LYS A CA 1
ATOM 2159 C C . LYS A 1 268 ? 21.570 -13.027 -33.420 1.00 74.75 268 LYS A C 1
ATOM 2161 O O . LYS A 1 268 ? 20.544 -12.422 -33.726 1.00 74.75 268 LYS A O 1
ATOM 2166 N N . TRP A 1 269 ? 22.667 -12.397 -32.995 1.00 70.75 269 TRP A N 1
ATOM 2167 C CA . TRP A 1 269 ? 22.726 -10.967 -32.642 1.00 70.75 269 TRP A CA 1
ATOM 2168 C C . TRP A 1 269 ? 22.327 -10.002 -33.777 1.00 70.75 269 TRP A C 1
ATOM 2170 O O . TRP A 1 269 ? 21.731 -8.961 -33.521 1.00 70.75 269 TRP A O 1
ATOM 2180 N N . TYR A 1 270 ? 22.605 -10.349 -35.035 1.00 69.19 270 TYR A N 1
ATOM 2181 C CA . TYR A 1 270 ? 22.273 -9.515 -36.197 1.00 69.19 270 TYR A CA 1
ATOM 2182 C C . TYR A 1 270 ? 20.785 -9.582 -36.579 1.00 69.19 270 TYR A C 1
ATOM 2184 O O . TYR A 1 270 ? 20.237 -8.639 -37.139 1.00 69.19 270 TYR A O 1
ATOM 2192 N N . VAL A 1 271 ? 20.106 -10.681 -36.239 1.00 70.00 271 VAL A N 1
ATOM 2193 C CA . VAL A 1 271 ? 18.650 -10.834 -36.413 1.00 70.00 271 VAL A CA 1
ATOM 2194 C C . VAL A 1 271 ? 17.894 -10.069 -35.323 1.00 70.00 271 VAL A C 1
ATOM 2196 O O . VAL A 1 271 ? 16.777 -9.601 -35.542 1.00 70.00 271 VAL A O 1
ATOM 2199 N N . ARG A 1 272 ? 18.539 -9.921 -34.162 1.00 72.31 272 ARG A N 1
ATOM 2200 C CA . ARG A 1 272 ? 18.068 -9.214 -32.971 1.00 72.31 272 ARG A CA 1
ATOM 2201 C C . ARG A 1 272 ? 17.749 -7.741 -33.245 1.00 72.31 272 ARG A C 1
ATOM 2203 O O . ARG A 1 272 ? 16.685 -7.246 -32.862 1.00 72.31 272 ARG A O 1
ATOM 2210 N N . HIS A 1 273 ? 18.661 -7.073 -33.957 1.00 78.31 273 HIS A N 1
ATOM 2211 C CA . HIS A 1 273 ? 18.665 -5.628 -34.195 1.00 78.31 273 HIS A CA 1
ATOM 2212 C C . HIS A 1 273 ? 18.725 -5.302 -35.700 1.00 78.31 273 HIS A C 1
ATOM 2214 O O . HIS A 1 273 ? 19.741 -4.808 -36.196 1.00 78.31 273 HIS A O 1
ATOM 2220 N N . PRO A 1 274 ? 17.633 -5.556 -36.446 1.00 74.19 274 PRO A N 1
ATOM 2221 C CA . PRO A 1 274 ? 17.619 -5.414 -37.902 1.00 74.19 274 PRO A CA 1
ATOM 2222 C C . PRO A 1 274 ? 17.821 -3.965 -38.370 1.00 74.19 274 PRO A C 1
ATOM 2224 O O . PRO A 1 274 ? 18.334 -3.740 -39.461 1.00 74.19 274 PRO A O 1
ATOM 2227 N N . THR A 1 275 ? 17.438 -2.976 -37.559 1.00 78.44 275 THR A N 1
ATOM 2228 C CA . THR A 1 275 ? 17.618 -1.551 -37.874 1.00 78.44 275 THR A CA 1
ATOM 2229 C C . THR A 1 275 ? 19.093 -1.159 -37.900 1.00 78.44 275 THR A C 1
ATOM 2231 O O . THR A 1 275 ? 19.534 -0.559 -38.873 1.00 78.44 275 THR A O 1
ATOM 2234 N N . LEU A 1 276 ? 19.874 -1.571 -36.896 1.00 83.44 276 LEU A N 1
ATOM 2235 C CA . LEU A 1 276 ? 21.313 -1.303 -36.837 1.00 83.44 276 LEU A CA 1
ATOM 2236 C C . LEU A 1 276 ? 22.057 -1.951 -38.007 1.00 83.44 276 LEU A C 1
ATOM 2238 O O . LEU A 1 276 ? 22.871 -1.299 -38.654 1.00 83.44 276 LEU A O 1
ATOM 2242 N N . ILE A 1 277 ? 21.754 -3.216 -38.303 1.00 84.12 277 ILE A N 1
ATOM 2243 C CA . ILE A 1 277 ? 22.416 -3.947 -39.389 1.00 84.12 277 ILE A CA 1
ATOM 2244 C C . ILE A 1 277 ? 22.117 -3.302 -40.744 1.00 84.12 277 ILE A C 1
ATOM 2246 O O . ILE A 1 277 ? 23.041 -3.074 -41.520 1.00 84.12 277 ILE A O 1
ATOM 2250 N N . ASN A 1 278 ? 20.863 -2.924 -41.008 1.00 82.81 278 ASN A N 1
ATOM 2251 C CA . ASN A 1 278 ? 20.510 -2.245 -42.254 1.00 82.81 278 ASN A CA 1
ATOM 2252 C C . ASN A 1 278 ? 21.199 -0.875 -42.389 1.00 82.81 278 ASN A C 1
ATOM 2254 O O . ASN A 1 278 ? 21.684 -0.547 -43.471 1.00 82.81 278 ASN A O 1
ATOM 2258 N N . SER A 1 279 ? 21.291 -0.096 -41.304 1.00 83.19 279 SER A N 1
ATOM 2259 C CA . SER A 1 279 ? 22.009 1.186 -41.305 1.00 83.19 279 SER A CA 1
ATOM 2260 C C . SER A 1 279 ? 23.514 1.020 -41.553 1.00 83.19 279 SER A C 1
ATOM 2262 O O . SER A 1 279 ? 24.092 1.800 -42.308 1.00 83.19 279 SER A O 1
ATOM 2264 N N . LEU A 1 280 ? 24.147 -0.010 -40.978 1.00 84.75 280 LEU A N 1
ATOM 2265 C CA . LEU A 1 280 ? 25.564 -0.312 -41.214 1.00 84.75 280 LEU A CA 1
ATOM 2266 C C . LEU A 1 280 ? 25.830 -0.776 -42.649 1.00 84.75 280 LEU A C 1
ATOM 2268 O O . LEU A 1 280 ? 26.815 -0.353 -43.249 1.00 84.75 280 LEU A O 1
ATOM 2272 N N . ILE A 1 281 ? 24.945 -1.604 -43.215 1.00 85.19 281 ILE A N 1
ATOM 2273 C CA . ILE A 1 281 ? 25.046 -2.047 -44.612 1.00 85.19 281 ILE A CA 1
ATOM 2274 C C . ILE A 1 281 ? 24.975 -0.835 -45.545 1.00 85.19 281 ILE A C 1
ATOM 2276 O O . ILE A 1 281 ? 25.845 -0.683 -46.399 1.00 85.19 281 ILE A O 1
ATOM 2280 N N . LEU A 1 282 ? 23.999 0.060 -45.351 1.00 83.62 282 LEU A N 1
ATOM 2281 C CA . LEU A 1 282 ? 23.847 1.266 -46.170 1.00 83.62 282 LEU A CA 1
ATOM 2282 C C . LEU A 1 282 ? 25.108 2.142 -46.122 1.00 83.62 282 LEU A C 1
ATOM 2284 O O . LEU A 1 282 ? 25.663 2.472 -47.169 1.00 83.62 282 LEU A O 1
ATOM 2288 N N . LEU A 1 283 ? 25.620 2.457 -44.930 1.00 84.81 283 LEU A N 1
ATOM 2289 C CA . LEU A 1 283 ? 26.823 3.288 -44.794 1.00 84.81 283 LEU A CA 1
ATOM 2290 C C . LEU A 1 283 ? 28.073 2.613 -45.373 1.00 84.81 283 LEU A C 1
ATOM 2292 O O . LEU A 1 283 ? 28.858 3.262 -46.063 1.00 84.81 283 LEU A O 1
ATOM 2296 N N . SER A 1 284 ? 28.229 1.302 -45.177 1.00 85.62 284 SER A N 1
ATOM 2297 C CA . SER A 1 284 ? 29.336 0.544 -45.769 1.00 85.62 284 SER A CA 1
ATOM 2298 C C . SER A 1 284 ? 29.284 0.541 -47.299 1.00 85.62 284 SER A C 1
ATOM 2300 O O . SER A 1 284 ? 30.336 0.525 -47.938 1.00 85.62 284 SER A O 1
ATOM 2302 N N . THR A 1 285 ? 28.092 0.572 -47.902 1.00 85.56 285 THR A N 1
ATOM 2303 C CA . THR A 1 285 ? 27.957 0.616 -49.368 1.00 85.56 285 THR A CA 1
ATOM 2304 C C . THR A 1 285 ? 28.343 1.969 -49.945 1.00 85.56 285 THR A C 1
ATOM 2306 O O . THR A 1 285 ? 29.026 2.006 -50.964 1.00 85.56 285 THR A O 1
ATOM 2309 N N . ILE A 1 286 ? 28.006 3.066 -49.258 1.00 84.81 286 ILE A N 1
ATOM 2310 C CA . ILE A 1 286 ? 28.424 4.420 -49.647 1.00 84.81 286 ILE A CA 1
ATOM 2311 C C . ILE A 1 286 ? 29.953 4.528 -49.618 1.00 84.81 286 ILE A C 1
ATOM 2313 O O . ILE A 1 286 ? 30.552 4.992 -50.585 1.00 84.81 286 ILE A O 1
ATOM 2317 N N . ILE A 1 287 ? 30.596 4.015 -48.563 1.00 86.12 287 ILE A N 1
ATOM 2318 C CA . ILE A 1 287 ? 32.065 3.964 -48.467 1.00 86.12 287 ILE A CA 1
ATOM 2319 C C . ILE A 1 287 ? 32.659 3.155 -49.630 1.00 86.12 287 ILE A C 1
ATOM 2321 O O . ILE A 1 287 ? 33.615 3.597 -50.266 1.00 86.12 287 ILE A O 1
ATOM 2325 N N . GLY A 1 288 ? 32.070 1.998 -49.951 1.00 83.50 288 GLY A N 1
ATOM 2326 C CA . GLY A 1 288 ? 32.501 1.166 -51.076 1.00 83.50 288 GLY A CA 1
ATOM 2327 C C . GLY A 1 288 ? 32.419 1.881 -52.429 1.00 83.50 288 GLY A C 1
ATOM 2328 O O . GLY A 1 288 ? 33.346 1.771 -53.228 1.00 83.50 288 GLY A O 1
ATOM 2329 N N . VAL A 1 289 ? 31.356 2.657 -52.674 1.00 84.88 289 VAL A N 1
ATOM 2330 C CA . VAL A 1 289 ? 31.211 3.467 -53.898 1.00 84.88 289 VAL A CA 1
ATOM 2331 C C . VAL A 1 289 ? 32.304 4.535 -53.989 1.00 84.88 289 VAL A C 1
ATOM 2333 O O . VAL A 1 289 ? 32.912 4.684 -55.048 1.00 84.88 289 VAL A O 1
ATOM 2336 N N . ILE A 1 290 ? 32.599 5.237 -52.889 1.00 83.81 290 ILE A N 1
ATOM 2337 C CA . ILE A 1 290 ? 33.628 6.292 -52.853 1.00 83.81 290 ILE A CA 1
ATOM 2338 C C . ILE A 1 290 ? 35.023 5.709 -53.116 1.00 83.81 290 ILE A C 1
ATOM 2340 O O . ILE A 1 290 ? 35.772 6.249 -53.928 1.00 83.81 290 ILE A O 1
ATOM 2344 N N . ILE A 1 291 ? 35.365 4.577 -52.488 1.00 81.56 291 ILE A N 1
ATOM 2345 C CA . ILE A 1 291 ? 36.662 3.911 -52.688 1.00 81.56 291 ILE A CA 1
ATOM 2346 C C . ILE A 1 291 ? 36.826 3.466 -54.144 1.00 81.56 291 ILE A C 1
ATOM 2348 O O . ILE A 1 291 ? 37.877 3.696 -54.739 1.00 81.56 291 ILE A O 1
ATOM 2352 N N . ILE A 1 292 ? 35.792 2.863 -54.739 1.00 81.12 292 ILE A N 1
ATOM 2353 C CA . ILE A 1 292 ? 35.843 2.437 -56.143 1.00 81.12 292 ILE A CA 1
ATOM 2354 C C . ILE A 1 292 ? 35.974 3.641 -57.072 1.00 81.12 292 ILE A C 1
ATOM 2356 O O . ILE A 1 292 ? 36.779 3.598 -57.997 1.00 81.12 292 ILE A O 1
ATOM 2360 N N . TRP A 1 293 ? 35.261 4.737 -56.808 1.00 79.94 293 TRP A N 1
ATOM 2361 C CA . TRP A 1 293 ? 35.410 5.964 -57.588 1.00 79.94 293 TRP A CA 1
ATOM 2362 C C . TRP A 1 293 ? 36.836 6.534 -57.509 1.00 79.94 293 TRP A C 1
ATOM 2364 O O . TRP A 1 293 ? 37.397 6.929 -58.531 1.00 79.94 293 TRP A O 1
ATOM 2374 N N . LYS A 1 294 ? 37.466 6.490 -56.329 1.00 78.88 294 LYS A N 1
ATOM 2375 C CA . LYS A 1 294 ? 38.855 6.928 -56.129 1.00 78.88 294 LYS A CA 1
ATOM 2376 C C . LYS A 1 294 ? 39.872 6.032 -56.844 1.00 78.88 294 LYS A C 1
ATOM 2378 O O . LYS A 1 294 ? 40.821 6.542 -57.431 1.00 78.88 294 LYS A O 1
ATOM 2383 N N . ILE A 1 295 ? 39.653 4.714 -56.845 1.00 76.81 295 ILE A N 1
ATOM 2384 C CA . ILE A 1 295 ? 40.456 3.751 -57.622 1.00 76.81 295 ILE A CA 1
ATOM 2385 C C . ILE A 1 295 ? 40.307 4.025 -59.122 1.00 76.81 295 ILE A C 1
ATOM 2387 O O . ILE A 1 295 ? 41.286 3.929 -59.855 1.00 76.81 295 ILE A O 1
ATOM 2391 N N . ILE A 1 296 ? 39.104 4.398 -59.571 1.00 72.88 296 ILE A N 1
ATOM 2392 C CA . ILE A 1 296 ? 38.829 4.651 -60.986 1.00 72.88 296 ILE A CA 1
ATOM 2393 C C . ILE A 1 296 ? 39.565 5.869 -61.531 1.00 72.88 296 ILE A C 1
ATOM 2395 O O . ILE A 1 296 ? 40.105 5.839 -62.635 1.00 72.88 296 ILE A O 1
ATOM 2399 N N . ASN A 1 297 ? 39.620 6.930 -60.740 1.00 71.69 297 ASN A N 1
ATOM 2400 C CA . ASN A 1 297 ? 40.281 8.160 -61.149 1.00 71.69 297 ASN A CA 1
ATOM 2401 C C . ASN A 1 297 ? 41.818 8.084 -61.043 1.00 71.69 297 ASN A C 1
ATOM 2403 O O . ASN A 1 297 ? 42.482 9.053 -61.403 1.00 71.69 297 ASN A O 1
ATOM 2407 N N . ASN A 1 298 ? 42.393 6.967 -60.567 1.00 69.38 298 ASN A N 1
ATOM 2408 C CA . ASN A 1 298 ? 43.840 6.771 -60.463 1.00 69.38 298 ASN A CA 1
ATOM 2409 C C . ASN A 1 298 ? 44.371 5.972 -61.684 1.00 69.38 298 ASN A C 1
ATOM 2411 O O . ASN A 1 298 ? 44.058 4.787 -61.821 1.00 69.38 298 ASN A O 1
ATOM 2415 N N . PRO A 1 299 ? 45.124 6.591 -62.616 1.00 59.03 299 PRO A N 1
ATOM 2416 C CA . PRO A 1 299 ? 45.130 6.186 -64.027 1.00 59.03 299 PRO A CA 1
ATOM 2417 C C . PRO A 1 299 ? 46.183 5.136 -64.433 1.00 59.03 299 PRO A C 1
ATOM 2419 O O . PRO A 1 299 ? 46.635 5.157 -65.576 1.00 59.03 299 PRO A O 1
ATOM 2422 N N . GLU A 1 300 ? 46.602 4.209 -63.567 1.00 59.94 300 GLU A N 1
ATOM 2423 C CA . GLU A 1 300 ? 47.783 3.392 -63.910 1.00 59.94 300 GLU A CA 1
ATOM 2424 C C . GLU A 1 300 ? 47.551 2.161 -64.801 1.00 59.94 300 GLU A C 1
ATOM 2426 O O . GLU A 1 300 ? 48.527 1.719 -65.391 1.00 59.94 300 GLU A O 1
ATOM 2431 N N . ASN A 1 301 ? 46.331 1.625 -64.967 1.00 60.69 301 ASN A N 1
ATOM 2432 C CA . ASN A 1 301 ? 45.951 0.673 -66.043 1.00 60.69 301 ASN A CA 1
ATOM 2433 C C . ASN A 1 301 ? 44.662 -0.063 -65.677 1.00 60.69 301 ASN A C 1
ATOM 2435 O O . ASN A 1 301 ? 44.720 -1.034 -64.920 1.00 60.69 301 ASN A O 1
ATOM 2439 N N . VAL A 1 302 ? 43.497 0.309 -66.215 1.00 57.56 302 VAL A N 1
ATOM 2440 C CA . VAL A 1 302 ? 42.311 -0.533 -65.988 1.00 57.56 302 VAL A CA 1
ATOM 2441 C C . VAL A 1 302 ? 41.232 -0.376 -67.064 1.00 57.56 302 VAL A C 1
ATOM 2443 O O . VAL A 1 302 ? 40.366 0.489 -67.017 1.00 57.56 302 VAL A O 1
ATOM 2446 N N . ASN A 1 303 ? 41.260 -1.285 -68.041 1.00 57.62 303 ASN A N 1
ATOM 2447 C CA . ASN A 1 303 ? 40.296 -1.376 -69.146 1.00 57.62 303 ASN A CA 1
ATOM 2448 C C . ASN A 1 303 ? 39.111 -2.328 -68.830 1.00 57.62 303 ASN A C 1
ATOM 2450 O O . ASN A 1 303 ? 38.378 -2.751 -69.717 1.00 57.62 303 ASN A O 1
ATOM 2454 N N . LEU A 1 304 ? 38.926 -2.695 -67.552 1.00 57.28 304 LEU A N 1
ATOM 2455 C CA . LEU A 1 304 ? 37.950 -3.692 -67.069 1.00 57.28 304 LEU A CA 1
ATOM 2456 C C . LEU A 1 304 ? 36.955 -3.058 -66.070 1.00 57.28 304 LEU A C 1
ATOM 2458 O O . LEU A 1 304 ? 36.636 -3.617 -65.024 1.00 57.28 304 LEU A O 1
ATOM 2462 N N . PHE A 1 305 ? 36.521 -1.825 -66.354 1.00 59.91 305 PHE A N 1
ATOM 2463 C CA . PHE A 1 305 ? 36.113 -0.867 -65.317 1.00 59.91 305 PHE A CA 1
ATOM 2464 C C . PHE A 1 305 ? 34.614 -0.657 -65.092 1.00 59.91 305 PHE A C 1
ATOM 2466 O O . PHE A 1 305 ? 34.213 -0.298 -63.987 1.00 59.91 305 PHE A O 1
ATOM 2473 N N . TYR A 1 306 ? 33.753 -0.966 -66.062 1.00 60.28 306 TYR A N 1
ATOM 2474 C CA . TYR A 1 306 ? 32.305 -0.807 -65.857 1.00 60.28 306 TYR A CA 1
ATOM 2475 C C . TYR A 1 306 ? 31.700 -1.883 -64.940 1.00 60.28 306 TYR A C 1
ATOM 2477 O O . TYR A 1 306 ? 30.729 -1.619 -64.234 1.00 60.28 306 TYR A O 1
ATOM 2485 N N . ILE A 1 307 ? 32.302 -3.077 -64.882 1.00 62.69 307 ILE A N 1
ATOM 2486 C CA . ILE A 1 307 ? 31.852 -4.170 -64.000 1.00 62.69 307 ILE A CA 1
ATOM 2487 C C . ILE A 1 307 ? 32.170 -3.859 -62.528 1.00 62.69 307 ILE A C 1
ATOM 2489 O O . ILE A 1 307 ? 31.404 -4.231 -61.640 1.00 62.69 307 ILE A O 1
ATOM 2493 N N . LEU A 1 308 ? 33.250 -3.117 -62.256 1.00 67.56 308 LEU A N 1
ATOM 2494 C CA . LEU A 1 308 ? 33.645 -2.747 -60.895 1.00 67.56 308 LEU A CA 1
ATOM 2495 C C . LEU A 1 308 ? 32.633 -1.787 -60.239 1.00 67.56 308 LEU A C 1
ATOM 2497 O O . LEU A 1 308 ? 32.413 -1.863 -59.033 1.00 67.56 308 LEU A O 1
ATOM 2501 N N . PHE A 1 309 ? 31.938 -0.958 -61.029 1.00 68.06 309 PHE A N 1
ATOM 2502 C CA . PHE A 1 309 ? 30.869 -0.075 -60.540 1.00 68.06 309 PHE A CA 1
ATOM 2503 C C . PHE A 1 309 ? 29.630 -0.842 -60.047 1.00 68.06 309 PHE A C 1
ATOM 2505 O O . PHE A 1 309 ? 28.919 -0.376 -59.158 1.00 68.06 309 PHE A O 1
ATOM 2512 N N . LEU A 1 310 ? 29.375 -2.042 -60.581 1.00 73.25 310 LEU A N 1
ATOM 2513 C CA . LEU A 1 310 ? 28.274 -2.892 -60.120 1.00 73.25 310 LEU A CA 1
ATOM 2514 C C . LEU A 1 310 ? 28.580 -3.565 -58.775 1.00 73.25 310 LEU A C 1
ATOM 2516 O O . LEU A 1 310 ? 27.650 -3.978 -58.087 1.00 73.25 310 LEU A O 1
ATOM 2520 N N . LEU A 1 311 ? 29.847 -3.652 -58.358 1.00 78.19 311 LEU A N 1
ATOM 2521 C CA . LEU A 1 311 ? 30.268 -4.406 -57.173 1.00 78.19 311 LEU A CA 1
ATOM 2522 C C . LEU A 1 311 ? 29.652 -3.886 -55.854 1.00 78.19 311 LEU A C 1
ATOM 2524 O O . LEU A 1 311 ? 29.108 -4.708 -55.113 1.00 78.19 311 LEU A O 1
ATOM 2528 N N . PRO A 1 312 ? 29.619 -2.570 -55.550 1.00 78.56 312 PRO A N 1
ATOM 2529 C CA . PRO A 1 312 ? 28.957 -2.047 -54.348 1.00 78.56 312 PRO A CA 1
ATOM 2530 C C . PRO A 1 312 ? 27.442 -2.251 -54.366 1.00 78.56 312 PRO A C 1
ATOM 2532 O O . PRO A 1 312 ? 26.827 -2.476 -53.325 1.00 78.56 312 PRO A O 1
ATOM 2535 N N . LEU A 1 313 ? 26.840 -2.191 -55.555 1.00 76.31 313 LEU A N 1
ATOM 2536 C CA . LEU A 1 313 ? 25.398 -2.325 -55.752 1.00 76.31 313 LEU A CA 1
ATOM 2537 C C . LEU A 1 313 ? 24.971 -3.791 -55.577 1.00 76.31 313 LEU A C 1
ATOM 2539 O O . LEU A 1 313 ? 24.009 -4.089 -54.870 1.00 76.31 313 LEU A O 1
ATOM 2543 N N . VAL A 1 314 ? 25.758 -4.722 -56.123 1.00 81.88 314 VAL A N 1
ATOM 2544 C CA . VAL A 1 314 ? 25.620 -6.162 -55.880 1.00 81.88 314 VAL A CA 1
ATOM 2545 C C . VAL A 1 314 ? 25.856 -6.479 -54.402 1.00 81.88 314 VAL A C 1
ATOM 2547 O O . VAL A 1 314 ? 25.060 -7.210 -53.819 1.00 81.88 314 VAL A O 1
ATOM 2550 N N . TYR A 1 315 ? 26.873 -5.892 -53.763 1.00 83.69 315 TYR A N 1
ATOM 2551 C CA . TYR A 1 315 ? 27.115 -6.040 -52.323 1.00 83.69 315 TYR A CA 1
ATOM 2552 C C . TYR A 1 315 ? 25.909 -5.577 -51.491 1.00 83.69 315 TYR A C 1
ATOM 2554 O O . TYR A 1 315 ? 25.459 -6.317 -50.616 1.00 83.69 315 TYR A O 1
ATOM 2562 N N . PHE A 1 316 ? 25.323 -4.414 -51.801 1.00 80.25 316 PHE A N 1
ATOM 2563 C CA . PHE A 1 316 ? 24.118 -3.918 -51.129 1.00 80.25 316 PHE A CA 1
ATOM 2564 C C . PHE A 1 316 ? 22.941 -4.890 -51.258 1.00 80.25 316 PHE A C 1
ATOM 2566 O O . PHE A 1 316 ? 22.293 -5.211 -50.257 1.00 80.25 316 PHE A O 1
ATOM 2573 N N . ILE A 1 317 ? 22.675 -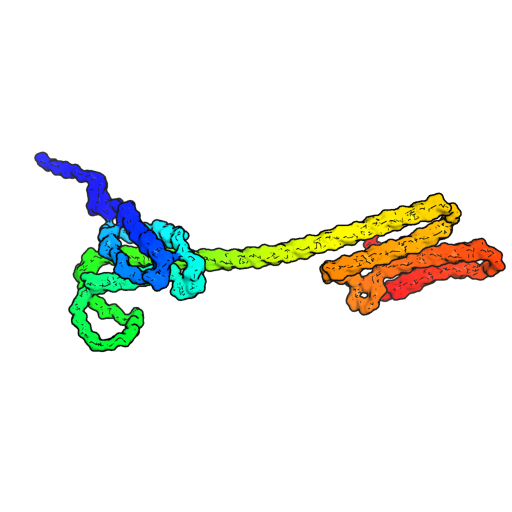5.378 -52.475 1.00 79.31 317 ILE A N 1
ATOM 2574 C CA . ILE A 1 317 ? 21.563 -6.294 -52.760 1.00 79.31 317 ILE A CA 1
ATOM 2575 C C . ILE A 1 317 ? 21.786 -7.637 -52.057 1.00 79.31 317 ILE A C 1
ATOM 2577 O O . ILE A 1 317 ? 20.888 -8.127 -51.374 1.00 79.31 317 ILE A O 1
ATOM 2581 N N . VAL A 1 318 ? 22.982 -8.221 -52.171 1.00 82.31 318 VAL A N 1
ATOM 2582 C CA . VAL A 1 318 ? 23.319 -9.515 -51.560 1.00 82.31 318 VAL A CA 1
ATOM 2583 C C . VAL A 1 318 ? 23.247 -9.432 -50.039 1.00 82.31 318 VAL A C 1
ATOM 2585 O O . VAL A 1 318 ? 22.601 -10.280 -49.423 1.00 82.31 318 VAL A O 1
ATOM 2588 N N . MET A 1 319 ? 23.842 -8.405 -49.428 1.00 78.38 319 MET A N 1
ATOM 2589 C CA . MET A 1 319 ? 23.827 -8.238 -47.973 1.00 78.38 319 MET A CA 1
ATOM 2590 C C . MET A 1 319 ? 22.419 -7.935 -47.458 1.00 78.38 319 MET A C 1
ATOM 2592 O O . MET A 1 319 ? 21.983 -8.559 -46.491 1.00 78.38 319 MET A O 1
ATOM 2596 N N . SER A 1 320 ? 21.656 -7.071 -48.134 1.00 75.94 320 SER A N 1
ATOM 2597 C CA . SER A 1 320 ? 20.263 -6.799 -47.761 1.00 75.94 320 SER A CA 1
ATOM 2598 C C . SER A 1 320 ? 19.389 -8.048 -47.873 1.00 75.94 320 SER A C 1
ATOM 2600 O O . SER A 1 320 ? 18.598 -8.323 -46.976 1.00 75.94 320 SER A O 1
ATOM 2602 N N . VAL A 1 321 ? 19.545 -8.862 -48.922 1.00 77.75 321 VAL A N 1
ATOM 2603 C CA . VAL A 1 321 ? 18.802 -10.125 -49.060 1.00 77.75 321 VAL A CA 1
ATOM 2604 C C . VAL A 1 321 ? 19.254 -11.150 -48.021 1.00 77.75 321 VAL A C 1
ATOM 2606 O O . VAL A 1 321 ? 18.414 -11.840 -47.451 1.00 77.75 321 VAL A O 1
ATOM 2609 N N . TRP A 1 322 ? 20.552 -11.265 -47.738 1.00 76.81 322 TRP A N 1
ATOM 2610 C CA . TRP A 1 322 ? 21.081 -12.243 -46.786 1.00 76.81 322 TRP A CA 1
ATOM 2611 C C . TRP A 1 322 ? 20.639 -11.952 -45.349 1.00 76.81 322 TRP A C 1
ATOM 2613 O O . TRP A 1 322 ? 20.149 -12.851 -44.665 1.00 76.81 322 TRP A O 1
ATOM 2623 N N . PHE A 1 323 ? 20.716 -10.692 -44.918 1.00 71.12 323 PHE A N 1
ATOM 2624 C CA . PHE A 1 323 ? 20.318 -10.287 -43.569 1.00 71.12 323 PHE A CA 1
ATOM 2625 C C . PHE A 1 323 ? 18.801 -10.109 -43.401 1.00 71.12 323 PHE A C 1
ATOM 2627 O O . PHE A 1 323 ? 18.292 -10.246 -42.288 1.00 71.12 323 PHE A O 1
ATOM 2634 N N . ASN A 1 324 ? 18.051 -9.872 -44.485 1.00 70.00 324 ASN A N 1
ATOM 2635 C CA . ASN A 1 324 ? 16.592 -9.707 -44.448 1.00 70.00 324 ASN A CA 1
ATOM 2636 C C . ASN A 1 324 ? 15.814 -10.965 -44.892 1.00 70.00 324 ASN A C 1
ATOM 2638 O O . ASN A 1 324 ? 14.584 -10.957 -44.890 1.00 70.00 324 ASN A O 1
ATOM 2642 N N . LYS A 1 325 ? 16.502 -12.069 -45.232 1.00 62.22 325 LYS A N 1
ATOM 2643 C CA . LYS A 1 325 ? 15.906 -13.333 -45.721 1.00 62.22 325 LYS A CA 1
ATOM 2644 C C . LYS A 1 325 ? 14.916 -13.982 -44.749 1.00 62.22 325 LYS A C 1
ATOM 2646 O O . LYS A 1 325 ? 14.048 -14.737 -45.171 1.00 62.22 325 LYS A O 1
ATOM 2651 N N . GLU A 1 326 ? 14.996 -13.664 -43.457 1.00 56.50 326 GLU A N 1
ATOM 2652 C CA . GLU A 1 326 ? 14.020 -14.123 -42.462 1.00 56.50 326 GLU A CA 1
ATOM 2653 C C . GLU A 1 326 ? 12.748 -13.254 -42.369 1.00 56.50 326 GLU A C 1
ATOM 2655 O O . GLU A 1 326 ? 11.869 -13.544 -41.554 1.00 56.50 326 GLU A O 1
ATOM 2660 N N . LYS A 1 327 ? 12.618 -12.173 -43.150 1.00 51.97 327 LYS A N 1
ATOM 2661 C CA . LYS A 1 327 ? 11.363 -11.422 -43.268 1.00 51.97 327 LYS A CA 1
ATOM 2662 C C . LYS A 1 327 ? 10.625 -11.856 -44.534 1.00 51.97 327 LYS A C 1
ATOM 2664 O O . LYS A 1 327 ? 10.966 -11.451 -45.637 1.00 51.97 327 LYS A O 1
ATOM 2669 N N . LYS A 1 328 ? 9.503 -12.564 -44.366 1.00 46.28 328 LYS A N 1
ATOM 2670 C CA . LYS A 1 328 ? 8.479 -12.719 -45.421 1.00 46.28 328 LYS A CA 1
ATOM 2671 C C . LYS A 1 328 ? 7.723 -11.411 -45.739 1.00 46.28 328 LYS A C 1
ATOM 2673 O O . LYS A 1 328 ? 6.813 -11.428 -46.559 1.00 46.28 328 LYS A O 1
ATOM 2678 N N . LYS A 1 329 ? 8.068 -10.278 -45.111 1.00 44.66 329 LYS A N 1
ATOM 2679 C CA . LYS A 1 329 ? 7.486 -8.958 -45.398 1.00 44.66 329 LYS A CA 1
ATOM 2680 C C . LYS A 1 329 ? 8.563 -7.875 -45.432 1.00 44.66 329 LYS A C 1
ATOM 2682 O O . LYS A 1 329 ? 9.180 -7.552 -44.415 1.00 44.66 329 LYS A O 1
ATOM 2687 N N . TRP A 1 330 ? 8.757 -7.318 -46.621 1.00 41.88 330 TRP A N 1
ATOM 2688 C CA . TRP A 1 330 ? 9.537 -6.114 -46.876 1.00 41.88 330 TRP A CA 1
ATOM 2689 C C . TRP A 1 330 ? 8.849 -4.903 -46.231 1.00 41.88 330 TRP A C 1
ATOM 2691 O O . TRP A 1 330 ? 7.988 -4.274 -46.832 1.00 41.88 330 TRP A O 1
ATOM 2701 N N . TYR A 1 331 ? 9.226 -4.556 -45.001 1.00 45.78 331 TYR A N 1
ATOM 2702 C CA . TYR A 1 331 ? 8.875 -3.265 -44.396 1.00 45.78 331 TYR A CA 1
ATOM 2703 C C . TYR A 1 331 ? 9.919 -2.213 -44.787 1.00 45.78 331 TYR A C 1
ATOM 2705 O O . TYR A 1 331 ? 10.667 -1.741 -43.937 1.00 45.78 331 TYR A O 1
ATOM 2713 N N . PHE A 1 332 ? 10.029 -1.909 -46.082 1.00 42.69 332 PHE A N 1
ATOM 2714 C CA . PHE A 1 332 ? 10.885 -0.817 -46.571 1.00 42.69 332 PHE A CA 1
ATOM 2715 C C . PHE A 1 332 ? 10.082 0.450 -46.925 1.00 42.69 332 PHE A C 1
ATOM 2717 O O . PHE A 1 332 ? 10.643 1.407 -47.432 1.00 42.69 332 PHE A O 1
ATOM 2724 N N . LEU A 1 333 ? 8.770 0.490 -46.659 1.00 39.00 333 LEU A N 1
ATOM 2725 C CA . LEU A 1 333 ? 7.903 1.566 -47.164 1.00 39.00 333 LEU A CA 1
ATOM 2726 C C . LEU A 1 333 ? 6.734 1.915 -46.229 1.00 39.00 333 LEU A C 1
ATOM 2728 O O . LEU A 1 333 ? 5.621 2.154 -46.677 1.00 39.00 333 LEU A O 1
ATOM 2732 N N . TRP A 1 334 ? 6.971 1.927 -44.917 1.00 37.34 334 TRP A N 1
ATOM 2733 C CA . TRP A 1 334 ? 5.990 2.459 -43.961 1.00 37.34 334 TRP A CA 1
ATOM 2734 C C . TRP A 1 334 ? 6.690 3.280 -42.878 1.00 37.34 334 TRP A C 1
ATOM 2736 O O . TRP A 1 334 ? 6.766 2.901 -41.712 1.00 37.34 334 TRP A O 1
ATOM 2746 N N . LEU A 1 335 ? 7.305 4.373 -43.324 1.00 33.19 335 LEU A N 1
ATOM 2747 C CA . LEU A 1 335 ? 7.717 5.485 -42.474 1.00 33.19 335 LEU A CA 1
ATOM 2748 C C . LEU A 1 335 ? 7.597 6.767 -43.306 1.00 33.19 335 LEU A C 1
ATOM 2750 O O . LEU A 1 335 ? 8.578 7.324 -43.795 1.00 33.19 335 LEU A O 1
ATOM 2754 N N . TRP A 1 336 ? 6.337 7.133 -43.529 1.00 36.94 336 TRP A N 1
ATOM 2755 C CA . TRP A 1 336 ? 5.851 8.500 -43.646 1.00 36.94 336 TRP A CA 1
ATOM 2756 C C . TRP A 1 336 ? 4.543 8.578 -42.867 1.00 36.94 336 TRP A C 1
ATOM 2758 O O . TRP A 1 336 ? 3.768 7.596 -42.973 1.00 36.94 336 TRP A O 1
#

Organism: NCBI:txid1955013

pLDDT: mean 73.45, std 14.63, range [30.94, 95.56]

Foldseek 3Di:
DPDDDDDDPVRVCVVQVVPLVVLQVVLLVLLLVLLLVCLVPVPPRQCQPRDVVSLLVSQPNDDLVSHNLVSLLVSLQVRHRDPVQVVPVVRASLVSLVSNVVVVVVVQCVVFFDDDDDPDDDDDDDDDPDPPTDGDPVVCVVSVRSVVSVVSSSVSNNVSRVVNVVVVVVVVVVVVVVVVVVVVVVVVVVLVVQLVVLVVVLVVVLVCCVVVLVVVLVVVVVVDPDDPLVNVLVVLVSVLVSLVSNVVSVVVSCVSNVHQCAPDPDPDPLLRCVPNQLSVLVSVLVNQQSVLVVVVVPVPDDPPRPVSNCVSVVSSVVSCCVSCVPDPDPPPPPDD

Secondary structure (DSSP, 8-state):
--------HHHHHHHTT--HHHHHHHHHHHHHHHHHHHHH-GGG---TT--HHHHHHHHTT--GGG--HHHHHHHHHHSPPPHHHHTSTT--THHHHHHHHHHHHHHHHHHHB--------------TT-----B-HHHHHHTHHHHHHHHHHHHHHHHHHHHHHHHHHHHHHHHHHHHHHHHHHHHHHHHHHHHHHHHHHHHHHHHHHHHHHHHHHHHHHHS----HHHHHHHHHHHHHHHHHHHHHHHHHHHHHTT----SSS-S-HHHH-HHHHHHHHHHHHHHHHHHHHHHHTS-SS-S--HHHHHHHHHHHHHHHHHHHTT-SS--SS---

Radius of gyration: 47.97 Å; chains: 1; bounding box: 113×57×123 Å

Sequence (336 aa):
MVDEQKTTLNDVKNEWFLNYSSNSSNIAKIFKIEYKKYVKSPTSYDGEKFDFGTLLNNCKGMQPQLIPYSALTEIIFKNDMTIQSIQDKEIGESNFAVIIENRFEQYLVKEYGIEQQPRSGNEEQVPFDAIEKELYQDKIEENKNEIIISYKIFEHLKLAISQKEGLYEKQTTEIKDLTNSIEQTKEKYENMTSNYISILGIFAAILMTAFGGIQSFTSIYQNNSFPLDDSLLIACIGFIGIILLIFLLMNSIAKLTGKKLDSKTSNKWYVRHPTLINSLILLSTIIGVIIIWKIINNPENVNLFYILFLLPLVYFIVMSVWFNKEKKKWYFLWLW